Protein AF-A0A943X7J7-F1 (afdb_monomer)

Foldseek 3Di:
DDDDDDDPPPVPPDPPPQPDDDLVRQLVLLVVVQVVVVVVVDHADWQEDDDDDLADAQQLVLLVVLQCPDPLCPVQQVLLSSQLNSRQFGHWDFAAQKIWTFGGDSDSGTKTKMKGFEAADPVLLLVLLQVVLVFPPAVVCVLRVVDDPVSSCQQRPCNHLHDDPVRIAIDIPDPDPDSDHSNNSNNSSSVSSVCNVGVVSSCRHNVHDSVVSRVSSVVSVVVVCVVCVPVDDPPDDDPVSVCVVVVD

Nearest PDB structures (foldseek):
  4mb7-assembly1_A  TM=6.639E-01  e=2.862E+00  Acanthamoeba polyphaga mimivirus

Structure (mmCIF, N/CA/C/O backbone):
data_AF-A0A943X7J7-F1
#
_entry.id   AF-A0A943X7J7-F1
#
loop_
_atom_site.group_PDB
_atom_site.id
_atom_site.type_symbol
_atom_site.label_atom_id
_atom_site.label_alt_id
_atom_site.label_comp_id
_atom_site.label_asym_id
_atom_site.label_entity_id
_atom_site.label_seq_id
_atom_site.pdbx_PDB_ins_code
_atom_site.Cartn_x
_atom_site.Cartn_y
_atom_site.Cartn_z
_atom_site.occupancy
_atom_site.B_iso_or_equiv
_atom_site.auth_seq_id
_atom_site.auth_comp_id
_atom_site.auth_asym_id
_atom_site.auth_atom_id
_atom_site.pdbx_PDB_model_num
ATOM 1 N N . MET A 1 1 ? -45.949 41.975 6.124 1.00 35.19 1 MET A N 1
ATOM 2 C CA . MET A 1 1 ? -44.788 41.552 5.312 1.00 35.19 1 MET A CA 1
ATOM 3 C C . MET A 1 1 ? -43.601 41.584 6.274 1.00 35.19 1 MET A C 1
ATOM 5 O O . MET A 1 1 ? -42.992 42.627 6.414 1.00 35.19 1 MET A O 1
ATOM 9 N N . ALA A 1 2 ? -43.492 40.669 7.244 1.00 35.62 2 ALA A N 1
ATOM 10 C CA . ALA A 1 2 ? -43.309 39.211 7.155 1.00 35.62 2 ALA A CA 1
ATOM 11 C C . ALA A 1 2 ? -41.994 38.840 6.455 1.00 35.62 2 ALA A C 1
ATOM 13 O O . ALA A 1 2 ? -41.690 39.456 5.437 1.00 35.62 2 ALA A O 1
ATOM 14 N N . TYR A 1 3 ? -41.332 37.801 6.988 1.00 24.97 3 TYR A N 1
ATOM 15 C CA . TYR A 1 3 ? -40.066 37.163 6.579 1.00 24.97 3 TYR A CA 1
ATOM 16 C C . TYR A 1 3 ? -38.810 37.810 7.207 1.00 24.97 3 TYR A C 1
ATOM 18 O O .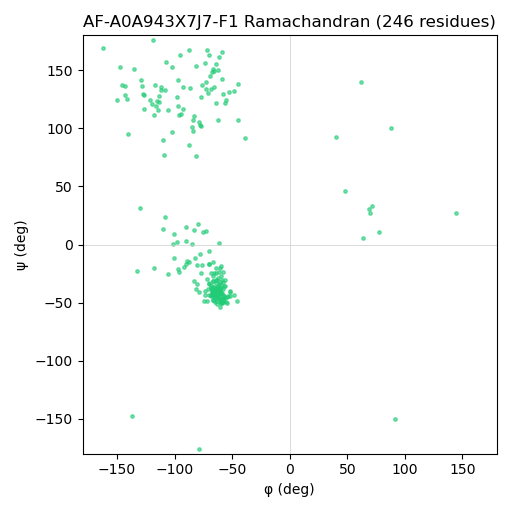 TYR A 1 3 ? -38.372 38.848 6.735 1.00 24.97 3 TYR A O 1
ATOM 26 N N . TYR A 1 4 ? -38.163 37.296 8.261 1.00 31.19 4 TYR A N 1
ATOM 27 C CA . TYR A 1 4 ? -38.133 35.954 8.867 1.00 31.19 4 TYR A CA 1
ATOM 28 C C . TYR A 1 4 ? -37.867 36.031 10.391 1.00 31.19 4 TYR A C 1
ATOM 30 O O . TYR A 1 4 ? -36.854 36.600 10.795 1.00 31.19 4 TYR A O 1
ATOM 38 N N . ASP A 1 5 ? -38.765 35.437 11.188 1.00 28.72 5 ASP A N 1
ATOM 39 C CA . ASP A 1 5 ? -38.573 35.045 12.596 1.00 28.72 5 ASP A CA 1
ATOM 40 C C . ASP A 1 5 ? -37.667 33.806 12.721 1.00 28.72 5 ASP A C 1
ATOM 42 O O . ASP A 1 5 ? -37.592 32.991 11.799 1.00 28.72 5 ASP A O 1
ATOM 46 N N . ASP A 1 6 ? -37.046 33.679 13.899 1.00 34.34 6 ASP A N 1
ATOM 47 C CA . ASP A 1 6 ? -36.688 32.438 14.599 1.00 34.34 6 ASP A CA 1
ATOM 48 C C . ASP A 1 6 ? -36.144 31.273 13.760 1.00 34.34 6 ASP A C 1
ATOM 50 O O . ASP A 1 6 ? -36.861 30.353 13.365 1.00 34.34 6 ASP A O 1
ATOM 54 N N . TYR A 1 7 ? -34.817 31.223 13.640 1.00 31.14 7 TYR A N 1
ATOM 55 C CA . TYR A 1 7 ? -34.125 29.937 13.642 1.00 31.14 7 TYR A CA 1
ATOM 56 C C . TYR A 1 7 ? -33.343 29.807 14.942 1.0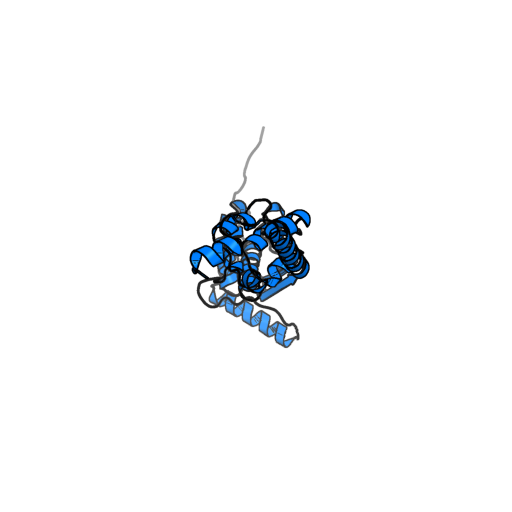0 31.14 7 TYR A C 1
ATOM 58 O O . TYR A 1 7 ? -32.189 30.217 15.061 1.00 31.14 7 TYR A O 1
ATOM 66 N N . ASP A 1 8 ? -34.048 29.238 15.914 1.00 31.08 8 ASP A N 1
ATOM 67 C CA . ASP A 1 8 ? -33.527 28.596 17.109 1.00 31.08 8 ASP A CA 1
ATOM 68 C C . ASP A 1 8 ? -32.349 27.675 16.727 1.00 31.08 8 ASP A C 1
ATOM 70 O O . ASP A 1 8 ? -32.510 26.640 16.072 1.00 31.08 8 ASP A O 1
ATOM 74 N N . TYR A 1 9 ? -31.130 28.103 17.062 1.00 34.47 9 TYR A N 1
ATOM 75 C CA . TYR A 1 9 ? -29.877 27.430 16.698 1.00 34.47 9 TYR A CA 1
ATOM 76 C C . TYR A 1 9 ? -29.559 26.223 17.602 1.00 34.47 9 TYR A C 1
ATOM 78 O O . TYR A 1 9 ? -28.423 25.754 17.609 1.00 34.47 9 TYR A O 1
ATOM 86 N N . ASP A 1 10 ? -30.547 25.688 18.330 1.00 34.88 10 ASP A N 1
ATOM 87 C CA . ASP A 1 10 ? -30.370 24.586 19.287 1.00 34.88 10 ASP A CA 1
ATOM 88 C C . ASP A 1 10 ? -30.994 23.236 18.860 1.00 34.88 10 ASP A C 1
ATOM 90 O O . ASP A 1 10 ? -31.022 22.275 19.633 1.00 34.88 10 ASP A O 1
ATOM 94 N N . TYR A 1 11 ? -31.394 23.070 17.591 1.00 37.09 11 TYR A N 1
ATOM 95 C CA . TYR A 1 11 ? -32.028 21.827 17.104 1.00 37.09 11 TYR A CA 1
ATOM 96 C C . TYR A 1 11 ? -31.068 20.676 16.694 1.00 37.09 11 TYR A C 1
ATOM 98 O O . TYR A 1 11 ? -31.495 19.683 16.109 1.00 37.09 11 TYR A O 1
ATOM 106 N N . TYR A 1 12 ? -29.767 20.732 17.013 1.00 37.56 12 TYR A N 1
ATOM 107 C CA . TYR A 1 12 ? -28.842 19.595 16.787 1.00 37.56 12 TYR A CA 1
ATOM 108 C C . TYR A 1 12 ? -27.998 19.211 18.014 1.00 37.56 12 TYR A C 1
ATOM 110 O O . TYR A 1 12 ? -26.889 18.680 17.900 1.00 37.56 12 TYR A O 1
ATOM 118 N N . SER A 1 13 ? -28.546 19.397 19.214 1.00 45.19 13 SER A N 1
ATOM 119 C CA . SER A 1 13 ? -28.054 18.723 20.417 1.00 45.19 13 SER A CA 1
ATOM 120 C C . SER A 1 13 ? -28.576 17.278 20.467 1.00 45.19 13 SER A C 1
ATOM 122 O O . SER A 1 13 ? -29.753 17.061 20.743 1.00 45.19 13 SER A O 1
ATOM 124 N N . SER A 1 14 ? -27.697 16.300 20.177 1.00 41.56 14 SER A N 1
ATOM 125 C CA . SER A 1 14 ? -27.683 14.903 20.699 1.00 41.56 14 SER A CA 1
ATOM 126 C C . SER A 1 14 ? -27.230 13.803 19.717 1.00 41.56 14 SER A C 1
ATOM 128 O O . SER A 1 14 ? -27.532 12.627 19.914 1.00 41.56 14 SER A O 1
ATOM 130 N N . PHE A 1 15 ? -26.395 14.092 18.714 1.00 48.91 15 PHE A N 1
ATOM 131 C CA . PHE A 1 15 ? -25.609 13.008 18.108 1.00 48.91 15 PHE A CA 1
ATOM 132 C C . PHE A 1 15 ? -24.447 12.650 19.034 1.00 48.91 15 PHE A C 1
ATOM 134 O O . PHE A 1 15 ? -23.451 13.364 19.117 1.00 48.91 15 PHE A O 1
ATOM 141 N N . ASN A 1 16 ? -24.622 11.543 19.755 1.00 52.28 16 ASN A N 1
ATOM 142 C CA . ASN A 1 16 ? -23.646 10.848 20.589 1.00 52.28 16 ASN A CA 1
ATOM 143 C C . ASN A 1 16 ? -22.255 10.857 19.920 1.00 52.28 16 ASN A C 1
ATOM 145 O O . ASN A 1 16 ? -21.955 10.001 19.082 1.00 52.28 16 ASN A O 1
ATOM 149 N N . LYS A 1 17 ? -21.414 11.860 20.230 1.00 52.38 17 LYS A N 1
ATOM 150 C CA . LYS A 1 17 ? -20.048 11.931 19.700 1.00 52.38 17 LYS A CA 1
ATOM 151 C C . LYS A 1 17 ? -19.373 10.623 20.107 1.00 52.38 17 LYS A C 1
ATOM 153 O O . LYS A 1 17 ? -19.350 10.326 21.303 1.00 52.38 17 LYS A O 1
ATOM 158 N N . PRO A 1 18 ? -18.864 9.816 19.158 1.00 61.72 18 PRO A N 1
ATOM 159 C CA . PRO A 1 18 ? -18.293 8.527 19.502 1.00 61.72 18 PRO A CA 1
ATOM 160 C C . PRO A 1 18 ? -17.204 8.748 20.548 1.00 61.72 18 PRO A C 1
ATOM 162 O O . PRO A 1 18 ? -16.298 9.558 20.337 1.00 61.72 18 PRO A O 1
ATOM 165 N N . LYS A 1 19 ? -17.339 8.060 21.690 1.00 75.19 19 LYS A N 1
ATOM 166 C CA . LYS A 1 19 ? -16.397 8.153 22.807 1.00 75.19 19 LYS A CA 1
ATOM 167 C C . LYS A 1 19 ? -14.978 8.001 22.262 1.00 75.19 19 LYS A C 1
ATOM 169 O O . LYS A 1 19 ? -14.714 7.102 21.458 1.00 75.19 19 LYS A O 1
ATOM 174 N N . TYR A 1 20 ? -14.088 8.898 22.678 1.00 81.31 20 TYR A N 1
ATOM 175 C CA . TYR A 1 20 ? -12.681 8.822 22.309 1.00 81.31 20 TYR A CA 1
ATOM 176 C C . TYR A 1 20 ? -12.131 7.430 22.649 1.00 81.31 20 TYR A C 1
ATOM 178 O O . TYR A 1 20 ? -12.350 6.938 23.754 1.00 81.31 20 TYR A O 1
ATOM 186 N N . GLN A 1 21 ? -11.447 6.808 21.686 1.00 83.25 21 GLN A N 1
ATOM 187 C CA . GLN A 1 21 ? -10.752 5.535 21.862 1.00 83.25 21 GLN A CA 1
ATOM 188 C C . GLN A 1 21 ? -9.250 5.776 21.739 1.00 83.25 21 GLN A C 1
ATOM 190 O O . GLN A 1 21 ? -8.756 6.259 20.708 1.00 83.25 21 GLN A O 1
ATOM 195 N N . SER A 1 22 ? -8.523 5.413 22.788 1.00 88.31 22 SER A N 1
ATOM 196 C CA . SER A 1 22 ? -7.065 5.405 22.815 1.00 88.31 22 SER A CA 1
ATOM 197 C C . SER A 1 22 ? -6.489 4.492 21.723 1.00 88.31 22 SER A C 1
ATOM 199 O O . SER A 1 22 ? -7.189 3.710 21.072 1.00 88.31 22 SER A O 1
ATOM 201 N N . VAL A 1 23 ? -5.188 4.623 21.461 1.00 87.81 23 VAL A N 1
ATOM 202 C CA . VAL A 1 23 ? -4.487 3.740 20.513 1.00 87.81 23 VAL A CA 1
ATOM 203 C C . VAL A 1 23 ? -4.494 2.292 21.011 1.00 87.81 23 VAL A C 1
ATOM 205 O O . VAL A 1 23 ? -4.772 1.392 20.223 1.00 87.81 23 VAL A O 1
ATOM 208 N N . ALA A 1 24 ? -4.258 2.083 22.310 1.00 89.12 24 ALA A N 1
ATOM 209 C CA . ALA A 1 24 ? -4.249 0.760 22.927 1.00 89.12 24 ALA A CA 1
ATOM 210 C C . ALA A 1 24 ? -5.614 0.065 22.813 1.00 89.12 24 ALA A C 1
ATOM 212 O O . ALA A 1 24 ? -5.682 -1.076 22.370 1.00 89.12 24 ALA A O 1
ATOM 213 N N . GLU A 1 25 ? -6.711 0.772 23.107 1.00 90.88 25 GLU A N 1
ATOM 214 C CA . GLU A 1 25 ? -8.065 0.217 22.959 1.00 90.88 25 GLU A CA 1
ATOM 215 C C . GLU A 1 25 ? -8.368 -0.188 21.511 1.00 90.88 25 GLU A C 1
ATOM 217 O O . GLU A 1 25 ? -8.961 -1.237 21.274 1.00 90.88 25 GLU A O 1
ATOM 222 N N . ARG A 1 26 ? -7.946 0.620 20.528 1.00 89.94 26 ARG A N 1
ATOM 223 C CA . ARG A 1 26 ? -8.135 0.299 19.104 1.00 89.94 26 ARG A CA 1
ATOM 224 C C . ARG A 1 26 ? -7.343 -0.934 18.679 1.00 89.94 26 ARG A C 1
ATOM 226 O O . ARG A 1 26 ? -7.895 -1.781 17.982 1.00 89.94 26 ARG A O 1
ATOM 233 N N . LYS A 1 27 ? -6.089 -1.041 19.123 1.00 90.25 27 LYS A N 1
ATOM 234 C CA . LYS A 1 27 ? -5.221 -2.186 18.835 1.00 90.25 27 LYS A CA 1
ATOM 235 C C . LYS A 1 27 ? -5.788 -3.474 19.437 1.00 90.25 27 LYS A C 1
ATOM 237 O O . LYS A 1 27 ? -6.025 -4.423 18.698 1.00 90.25 27 LYS A O 1
ATOM 242 N N . ASN A 1 28 ? -6.134 -3.459 20.725 1.00 92.12 28 ASN A N 1
ATOM 243 C CA . ASN A 1 28 ? -6.736 -4.612 21.401 1.00 92.12 28 ASN A CA 1
ATOM 244 C C . ASN A 1 28 ? -8.034 -5.043 20.712 1.00 92.12 28 ASN A C 1
ATOM 246 O O . ASN A 1 28 ? -8.244 -6.220 20.451 1.00 92.12 28 ASN A O 1
ATOM 250 N N . LYS A 1 29 ? -8.886 -4.084 20.337 1.00 93.19 29 LYS A N 1
ATOM 251 C CA . LYS A 1 29 ? -10.125 -4.369 19.611 1.00 93.19 29 LYS A CA 1
ATOM 252 C C . LYS A 1 29 ? -9.875 -5.047 18.259 1.00 93.19 29 LYS A C 1
ATOM 254 O O . LYS A 1 29 ? -10.650 -5.919 17.868 1.00 93.19 29 LYS A O 1
ATOM 259 N N . ALA A 1 30 ? -8.849 -4.622 17.524 1.00 93.25 30 ALA A N 1
ATOM 260 C CA . ALA A 1 30 ? -8.481 -5.241 16.256 1.00 93.25 30 ALA A CA 1
ATOM 261 C C . ALA A 1 30 ? -7.978 -6.676 16.464 1.00 93.25 30 ALA A C 1
ATOM 263 O O . ALA A 1 30 ? -8.480 -7.594 15.817 1.00 93.25 30 ALA A O 1
ATOM 264 N N . GLU A 1 31 ? -7.075 -6.878 17.423 1.00 93.12 31 GLU A N 1
ATOM 265 C CA . GLU A 1 31 ? -6.526 -8.191 17.782 1.00 93.12 31 GLU A CA 1
ATOM 266 C C . GLU A 1 31 ? -7.614 -9.162 18.265 1.00 93.12 31 GLU A C 1
ATOM 268 O O . GLU A 1 31 ? -7.698 -10.294 17.789 1.00 93.12 31 GLU A O 1
ATOM 273 N N . GLU A 1 32 ? -8.511 -8.711 19.145 1.00 94.12 32 GLU A N 1
ATOM 274 C CA . GLU A 1 32 ? -9.653 -9.496 19.625 1.00 94.12 32 GLU A CA 1
ATOM 275 C C . GLU A 1 32 ? -10.608 -9.877 18.492 1.00 94.12 32 GLU A C 1
ATOM 277 O O . GLU A 1 32 ? -11.098 -11.008 18.449 1.00 94.12 32 GLU A O 1
ATOM 282 N N . TYR A 1 33 ? -10.884 -8.952 17.565 1.00 94.94 33 TYR A N 1
ATOM 283 C CA . TYR A 1 33 ? -11.749 -9.233 16.422 1.00 94.94 33 TYR A CA 1
ATOM 284 C C . TYR A 1 33 ? -11.132 -10.294 15.509 1.00 94.94 33 TYR A C 1
ATOM 286 O O . TYR A 1 33 ? -11.824 -11.241 15.132 1.00 94.94 33 TYR A O 1
ATOM 294 N N . VAL A 1 34 ? -9.841 -10.162 15.186 1.00 94.19 34 VAL A N 1
ATOM 295 C CA . VAL A 1 34 ? -9.102 -11.140 14.374 1.00 94.19 34 VAL A CA 1
ATOM 296 C C . VAL A 1 34 ? -9.112 -12.505 15.056 1.00 94.19 34 VAL A C 1
ATOM 298 O O . VAL A 1 34 ? -9.513 -13.484 14.432 1.00 94.19 34 VAL A O 1
ATOM 301 N N . LYS A 1 35 ? -8.779 -12.572 16.351 1.00 93.94 35 LYS A N 1
ATOM 302 C CA . LYS A 1 35 ? -8.786 -13.821 17.126 1.00 93.94 35 LYS A CA 1
ATOM 303 C C . LYS A 1 35 ? -10.161 -14.491 17.123 1.00 93.94 35 LYS A C 1
ATOM 305 O O . LYS A 1 35 ? -10.280 -15.664 16.792 1.00 93.94 35 LYS A O 1
ATOM 310 N N . LYS A 1 36 ? -11.218 -13.726 17.403 1.00 94.31 36 LYS A N 1
ATOM 311 C CA . LYS A 1 36 ? -12.599 -14.228 17.403 1.00 94.31 36 LYS A CA 1
ATOM 312 C C . LYS A 1 36 ? -13.037 -14.774 16.042 1.00 94.31 36 LYS A C 1
ATOM 314 O O . LYS A 1 36 ? -13.899 -15.649 15.986 1.00 94.31 36 LYS A O 1
ATOM 319 N N . MET A 1 37 ? -12.532 -14.208 14.948 1.00 95.50 37 MET A N 1
ATOM 320 C CA . MET A 1 37 ? -12.826 -14.695 13.599 1.00 95.50 37 MET A CA 1
ATOM 321 C C . MET A 1 37 ? -11.973 -15.913 13.234 1.00 95.50 37 MET A C 1
ATOM 323 O O . MET A 1 37 ? -12.504 -16.835 12.615 1.00 95.50 37 MET A O 1
ATOM 327 N N . ALA A 1 38 ? -10.729 -15.984 13.710 1.00 92.81 38 ALA A N 1
ATOM 328 C CA . ALA A 1 38 ? -9.884 -17.169 13.588 1.00 92.81 38 ALA A CA 1
ATOM 329 C C . ALA A 1 38 ? -10.510 -18.391 14.284 1.00 92.81 38 ALA A C 1
ATOM 331 O O . ALA A 1 38 ? -10.565 -19.462 13.687 1.00 92.81 38 ALA A O 1
ATOM 332 N N . ASP A 1 39 ? -11.110 -18.212 15.469 1.00 93.19 39 ASP A N 1
ATOM 333 C CA . ASP A 1 39 ? -11.865 -19.265 16.176 1.00 93.19 39 ASP A CA 1
ATOM 334 C C . ASP A 1 39 ? -13.064 -19.800 15.358 1.00 93.19 39 ASP A C 1
ATOM 336 O O . ASP A 1 39 ? -13.586 -20.880 15.625 1.00 93.19 39 ASP A O 1
ATOM 340 N N . LYS A 1 40 ? -13.515 -19.046 14.346 1.00 93.94 40 LYS A N 1
ATOM 341 C CA . LYS A 1 40 ? -14.586 -19.423 13.410 1.00 93.94 40 LYS A CA 1
ATOM 342 C C . LYS A 1 40 ? -14.065 -19.929 12.061 1.00 93.94 40 LYS A C 1
ATOM 344 O O . LYS A 1 40 ? -14.856 -20.081 11.133 1.00 93.94 40 LYS A O 1
ATOM 349 N N . GLY A 1 41 ? -12.757 -20.145 11.931 1.00 93.38 41 GLY A N 1
ATOM 350 C CA . GLY A 1 41 ? -12.113 -20.588 10.694 1.00 93.38 41 GLY A CA 1
ATOM 351 C C . GLY A 1 41 ? -11.911 -19.491 9.644 1.00 93.38 41 GLY A C 1
ATOM 352 O O . GLY A 1 41 ? -11.564 -19.801 8.509 1.00 93.38 41 GLY A O 1
ATOM 353 N N . ILE A 1 42 ? -12.122 -18.215 9.987 1.00 93.62 42 ILE A N 1
ATOM 354 C CA . ILE A 1 42 ? -11.861 -17.091 9.080 1.00 93.62 42 ILE A CA 1
ATOM 355 C C . ILE A 1 42 ? -10.438 -16.592 9.326 1.00 93.62 42 ILE A C 1
ATOM 357 O O . ILE A 1 42 ? -10.129 -16.082 10.403 1.00 93.62 42 ILE A O 1
ATOM 361 N N . ILE A 1 43 ? -9.586 -16.713 8.311 1.00 92.12 43 ILE A N 1
ATOM 362 C CA . ILE A 1 43 ? -8.197 -16.250 8.352 1.00 92.12 43 ILE A CA 1
ATOM 363 C C . ILE A 1 43 ? -8.119 -14.879 7.683 1.00 92.12 43 ILE A C 1
ATOM 365 O O . ILE A 1 43 ? -8.565 -14.707 6.548 1.00 92.12 43 ILE A O 1
ATOM 369 N N . PHE A 1 44 ? -7.546 -13.913 8.395 1.00 93.56 44 PHE A N 1
ATOM 370 C CA . PHE A 1 44 ? -7.230 -12.596 7.856 1.00 93.56 44 PHE A CA 1
ATOM 371 C C . PHE A 1 44 ? -5.723 -12.432 7.663 1.00 93.56 44 PHE A C 1
ATOM 373 O O . PHE A 1 44 ? -4.932 -13.083 8.346 1.00 93.56 44 PHE A O 1
ATOM 380 N N . ASN A 1 45 ? -5.344 -11.517 6.773 1.00 94.81 45 ASN A N 1
ATOM 381 C CA . ASN A 1 45 ? -3.964 -11.143 6.477 1.00 94.81 45 ASN A CA 1
ATOM 382 C C . ASN A 1 45 ? -3.685 -9.732 7.025 1.00 94.81 45 ASN A C 1
ATOM 384 O O . ASN A 1 45 ? -3.716 -8.759 6.264 1.00 94.81 45 ASN A O 1
ATOM 388 N N . PRO A 1 46 ? -3.474 -9.575 8.345 1.00 94.38 46 PRO A N 1
ATOM 389 C CA . PRO A 1 46 ? -3.256 -8.266 8.941 1.00 94.38 46 PRO A CA 1
ATOM 390 C C . PRO A 1 46 ? -1.924 -7.665 8.494 1.00 94.38 46 PRO A C 1
ATOM 392 O O . PRO A 1 46 ? -0.930 -8.370 8.300 1.00 94.38 46 PRO A O 1
ATOM 395 N N . VAL A 1 47 ? -1.882 -6.336 8.401 1.00 93.69 47 VAL A N 1
ATOM 396 C CA . VAL A 1 47 ? -0.629 -5.605 8.186 1.00 93.69 47 VAL A CA 1
ATOM 397 C C . VAL A 1 47 ? -0.093 -5.138 9.531 1.00 93.69 47 VAL A C 1
ATOM 399 O O . VAL A 1 47 ? -0.675 -4.274 10.190 1.00 93.69 47 VAL A O 1
ATOM 402 N N . VAL A 1 48 ? 1.025 -5.734 9.942 1.00 91.00 48 VAL A N 1
ATOM 403 C CA . VAL A 1 48 ? 1.688 -5.452 11.216 1.00 91.00 48 VAL A CA 1
ATOM 404 C C . VAL A 1 48 ? 2.936 -4.626 10.948 1.00 91.00 48 VAL A C 1
ATOM 406 O O . VAL A 1 48 ? 3.869 -5.092 10.305 1.00 91.00 48 VAL A O 1
ATOM 409 N N . ILE A 1 49 ? 2.952 -3.396 11.457 1.00 91.69 49 ILE A N 1
ATOM 410 C CA . ILE A 1 49 ? 4.106 -2.506 11.345 1.00 91.69 49 ILE A CA 1
ATOM 411 C C . ILE A 1 49 ? 4.964 -2.648 12.601 1.00 91.69 49 ILE A C 1
ATOM 413 O O . ILE A 1 49 ? 4.558 -2.246 13.695 1.00 91.69 49 ILE A O 1
ATOM 417 N N . SER A 1 50 ? 6.158 -3.210 12.438 1.00 79.88 50 SER A N 1
ATOM 418 C CA . SER A 1 50 ? 7.158 -3.301 13.501 1.00 79.88 50 SER A CA 1
ATOM 419 C C . SER A 1 50 ? 7.942 -1.990 13.574 1.00 79.88 50 SER A C 1
ATOM 421 O O . SER A 1 50 ? 8.709 -1.659 12.680 1.00 79.88 50 SER A O 1
ATOM 423 N N . GLY A 1 51 ? 7.752 -1.217 14.644 1.00 83.69 51 GLY A N 1
ATOM 424 C CA . GLY A 1 51 ? 8.507 0.016 14.882 1.00 83.69 51 GLY A CA 1
ATOM 425 C C . GLY A 1 51 ? 7.863 1.285 14.315 1.00 83.69 51 GLY A C 1
ATOM 426 O O . GLY A 1 51 ? 6.641 1.453 14.299 1.00 83.69 51 GLY A O 1
ATOM 427 N N . ASN A 1 52 ? 8.703 2.259 13.950 1.00 84.44 52 ASN A N 1
ATOM 428 C CA . ASN A 1 52 ? 8.243 3.621 13.664 1.00 84.44 52 ASN A CA 1
ATOM 429 C C . ASN A 1 52 ? 7.997 3.926 12.186 1.00 84.44 52 ASN A C 1
ATOM 431 O O . ASN A 1 52 ? 7.222 4.849 11.899 1.00 84.44 52 ASN A O 1
ATOM 435 N N . LYS A 1 53 ? 8.633 3.184 11.283 1.00 92.19 53 LYS A N 1
ATOM 436 C CA . LYS A 1 53 ? 8.531 3.362 9.835 1.00 92.19 53 LYS A CA 1
ATOM 437 C C . LYS A 1 53 ? 7.508 2.376 9.275 1.00 92.19 53 LYS A C 1
ATOM 439 O O . LYS A 1 53 ? 7.394 1.270 9.780 1.00 92.19 53 LYS A O 1
ATOM 444 N N . ILE A 1 54 ? 6.724 2.813 8.290 1.00 93.88 54 ILE A N 1
ATOM 445 C CA . ILE A 1 54 ? 5.747 1.946 7.603 1.00 93.88 54 ILE A CA 1
ATOM 446 C C . ILE A 1 54 ? 6.435 1.109 6.528 1.00 93.88 54 ILE A C 1
ATOM 448 O O . ILE A 1 54 ? 6.090 -0.051 6.361 1.00 93.88 54 ILE A O 1
ATOM 452 N N . ALA A 1 55 ? 7.393 1.718 5.836 1.00 94.69 55 ALA A N 1
ATOM 453 C CA . ALA A 1 55 ? 8.246 1.077 4.860 1.00 94.69 55 ALA A CA 1
ATOM 454 C C . ALA A 1 55 ? 9.695 1.525 5.088 1.00 94.69 55 ALA A C 1
ATOM 456 O O . ALA A 1 55 ? 9.951 2.628 5.587 1.00 94.69 55 ALA A O 1
ATOM 457 N N . GLU A 1 56 ? 10.621 0.651 4.736 1.00 92.50 56 GLU A N 1
ATOM 458 C CA . GLU A 1 56 ? 12.066 0.764 4.855 1.00 92.50 56 GLU A CA 1
ATOM 459 C C . GLU A 1 56 ? 12.784 0.357 3.562 1.00 92.50 56 GLU A C 1
ATOM 461 O O . GLU A 1 56 ? 13.910 0.809 3.354 1.00 92.50 56 GLU A O 1
ATOM 466 N N . LYS A 1 57 ? 12.160 -0.449 2.688 1.00 91.44 57 LYS A N 1
ATOM 467 C CA . LYS A 1 57 ? 12.735 -0.821 1.387 1.00 91.44 57 LYS A CA 1
ATOM 468 C C . LYS A 1 57 ? 12.225 0.087 0.274 1.00 91.44 57 LYS A C 1
ATOM 470 O O . LYS A 1 57 ? 11.238 0.807 0.418 1.00 91.44 57 LYS A O 1
ATOM 475 N N . TRP A 1 58 ? 12.936 0.068 -0.851 1.00 91.50 58 TRP A N 1
ATOM 476 C CA . TRP A 1 58 ? 12.738 1.029 -1.932 1.00 91.50 58 TRP A CA 1
ATOM 477 C C . TRP A 1 58 ? 11.288 1.069 -2.436 1.00 91.50 58 TRP A C 1
ATOM 479 O O . TRP A 1 58 ? 10.699 2.144 -2.483 1.00 91.50 58 TRP A O 1
ATOM 489 N N . TRP A 1 59 ? 10.675 -0.084 -2.730 1.00 92.31 59 TRP A N 1
ATOM 490 C CA . TRP A 1 59 ? 9.313 -0.141 -3.278 1.00 92.31 59 TRP A CA 1
ATOM 491 C C . TRP A 1 59 ? 8.253 0.411 -2.326 1.00 92.31 59 TRP A C 1
ATOM 493 O O . TRP A 1 59 ? 7.431 1.233 -2.739 1.00 92.31 59 TRP A O 1
ATOM 503 N N . GLY A 1 60 ? 8.285 0.026 -1.048 1.00 94.75 60 GLY A N 1
ATOM 504 C CA . GLY A 1 60 ? 7.359 0.569 -0.063 1.00 94.75 60 GLY A CA 1
ATOM 505 C C . GLY A 1 60 ? 7.601 2.052 0.213 1.00 94.75 60 GLY A C 1
ATOM 506 O O . GLY A 1 60 ? 6.640 2.819 0.336 1.00 94.75 60 GLY A O 1
ATOM 507 N N . LEU A 1 61 ? 8.867 2.487 0.260 1.00 93.50 61 LEU A N 1
ATOM 508 C CA . LEU A 1 61 ? 9.234 3.893 0.442 1.00 93.50 61 LEU A CA 1
ATOM 509 C C . LEU A 1 61 ? 8.758 4.761 -0.723 1.00 93.50 61 LEU A C 1
ATOM 511 O O . LEU A 1 61 ? 8.130 5.793 -0.486 1.00 93.50 61 LEU A O 1
ATOM 515 N N . MET A 1 62 ? 9.019 4.348 -1.963 1.00 92.81 62 MET A N 1
ATOM 516 C CA . MET A 1 62 ? 8.631 5.105 -3.151 1.00 92.81 62 MET A CA 1
ATOM 517 C C . MET A 1 62 ? 7.120 5.126 -3.344 1.00 92.81 62 MET A C 1
ATOM 519 O O . MET A 1 62 ? 6.570 6.180 -3.657 1.00 92.81 62 MET A O 1
ATOM 523 N N . TRP A 1 63 ? 6.425 4.028 -3.039 1.00 94.88 63 TRP A N 1
ATOM 524 C CA . TRP A 1 63 ? 4.965 4.020 -2.990 1.00 94.88 63 TRP A CA 1
ATOM 525 C C . TRP A 1 63 ? 4.428 5.047 -1.984 1.00 94.88 63 TRP A C 1
ATOM 527 O O . TRP A 1 63 ? 3.591 5.882 -2.326 1.00 94.88 63 TRP A O 1
ATOM 537 N N . CYS A 1 64 ? 4.944 5.053 -0.750 1.00 94.56 64 CYS A N 1
ATOM 538 C CA . CYS A 1 64 ? 4.534 6.034 0.259 1.00 94.56 64 CYS A CA 1
ATOM 539 C C . CYS A 1 64 ? 4.858 7.473 -0.173 1.00 94.56 64 CYS A C 1
ATOM 541 O O . CYS A 1 64 ? 4.014 8.357 -0.027 1.00 94.56 64 CYS A O 1
ATOM 543 N N . LYS A 1 65 ? 6.048 7.700 -0.743 1.00 92.88 65 LYS A N 1
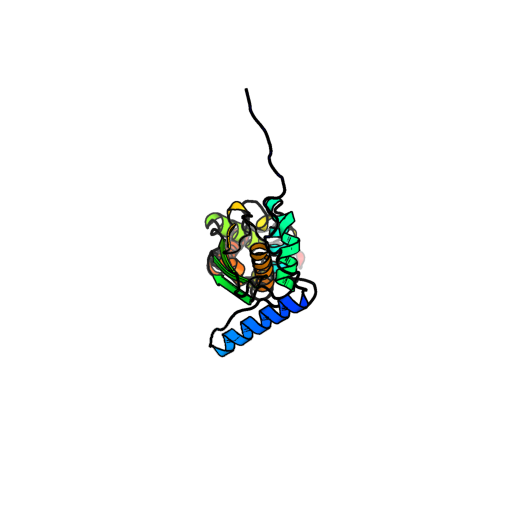ATOM 544 C CA . LYS A 1 65 ? 6.480 8.997 -1.283 1.00 92.88 65 LYS A CA 1
ATOM 545 C C . LYS A 1 65 ? 5.559 9.458 -2.414 1.00 92.88 65 LYS A C 1
ATOM 547 O O . LYS A 1 65 ? 5.224 10.636 -2.468 1.00 92.88 65 LYS A O 1
ATOM 552 N N . ASN A 1 66 ? 5.097 8.545 -3.269 1.00 92.38 66 ASN A N 1
ATOM 553 C CA . ASN A 1 66 ? 4.166 8.847 -4.355 1.00 92.38 66 ASN A CA 1
ATOM 554 C C . ASN A 1 66 ? 2.855 9.420 -3.810 1.00 92.38 66 ASN A C 1
ATOM 556 O O . ASN A 1 66 ? 2.427 10.497 -4.212 1.00 92.38 66 ASN A O 1
ATOM 560 N N . LEU A 1 67 ? 2.272 8.738 -2.821 1.00 91.19 67 LEU A N 1
ATOM 561 C CA . LEU A 1 67 ? 1.034 9.165 -2.168 1.00 91.19 67 LEU A CA 1
ATOM 562 C C . LEU A 1 67 ? 1.172 10.527 -1.481 1.00 91.19 67 LEU A C 1
ATOM 564 O O . LEU A 1 67 ? 0.249 11.338 -1.513 1.00 91.19 67 LEU A O 1
ATOM 568 N N . GLU A 1 68 ? 2.318 10.769 -0.844 1.00 91.38 68 GLU A N 1
ATOM 569 C CA . GLU A 1 68 ? 2.607 11.998 -0.100 1.00 91.38 68 GLU A CA 1
ATOM 570 C C . GLU A 1 68 ? 2.798 13.224 -1.015 1.00 91.38 68 GLU A C 1
ATOM 572 O O . GLU A 1 68 ? 2.655 14.353 -0.546 1.00 91.38 68 GLU A O 1
ATOM 577 N N . ARG A 1 69 ? 3.034 13.030 -2.322 1.00 88.81 69 ARG A N 1
ATOM 578 C CA . ARG A 1 69 ? 3.109 14.116 -3.321 1.00 88.81 69 ARG A CA 1
ATOM 579 C C . ARG A 1 69 ? 1.740 14.669 -3.718 1.00 88.81 69 ARG A C 1
ATOM 581 O O . ARG A 1 69 ? 1.662 15.763 -4.273 1.00 88.81 69 ARG A O 1
ATOM 588 N N . TYR A 1 70 ? 0.662 13.939 -3.452 1.00 86.12 70 TYR A N 1
ATOM 589 C CA . TYR A 1 70 ? -0.675 14.319 -3.890 1.00 86.12 70 TYR A CA 1
ATOM 590 C C . TYR A 1 70 ? -1.317 15.297 -2.907 1.00 86.12 70 TYR A C 1
ATOM 592 O O . TYR A 1 70 ? -1.742 14.924 -1.810 1.00 86.12 70 TYR A O 1
ATOM 600 N N . SER A 1 71 ? -1.412 16.566 -3.316 1.00 74.88 71 SER A N 1
ATOM 601 C CA . SER A 1 71 ? -1.969 17.662 -2.509 1.00 74.88 71 SER A CA 1
ATOM 602 C C . SER A 1 71 ? -3.350 17.337 -1.946 1.00 74.88 71 SER A C 1
ATOM 604 O O . SER A 1 71 ? -3.622 17.589 -0.771 1.00 74.88 71 SER A O 1
ATOM 606 N N . ASP A 1 72 ? -4.195 16.702 -2.757 1.00 79.69 72 ASP A N 1
ATOM 607 C CA . ASP A 1 72 ? -5.573 16.354 -2.403 1.00 79.69 72 ASP A CA 1
ATOM 608 C C . ASP A 1 72 ? -5.646 15.344 -1.248 1.00 79.69 72 ASP A C 1
ATOM 610 O O . ASP A 1 72 ? -6.669 15.231 -0.565 1.00 79.69 72 ASP A O 1
ATOM 614 N N . TYR A 1 73 ? -4.556 14.615 -0.988 1.00 81.62 73 TYR A N 1
ATOM 615 C CA . TYR A 1 73 ? -4.489 13.597 0.057 1.00 81.62 73 TYR A CA 1
ATOM 616 C C . TYR A 1 73 ? -3.862 14.124 1.352 1.00 81.62 73 TYR A C 1
ATOM 618 O O . TYR A 1 73 ? -4.144 13.576 2.424 1.00 81.62 73 TYR A O 1
ATOM 626 N N . ALA A 1 74 ? -3.082 15.210 1.296 1.00 79.81 74 ALA A N 1
ATOM 627 C CA . ALA A 1 74 ? -2.217 15.687 2.381 1.00 79.81 74 ALA A CA 1
ATOM 628 C C . ALA A 1 74 ? -2.914 1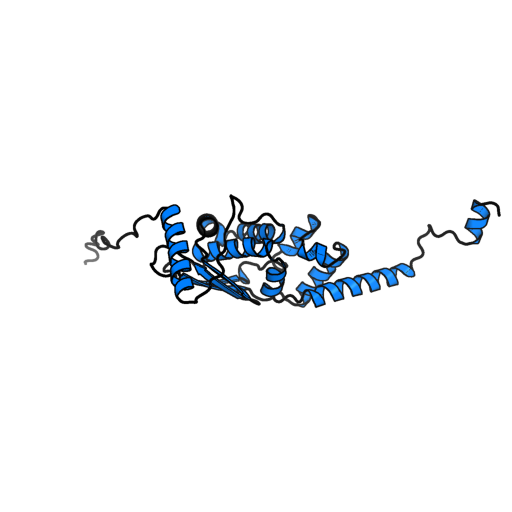5.769 3.754 1.00 79.81 74 ALA A C 1
ATOM 630 O O . ALA A 1 74 ? -2.392 15.286 4.759 1.00 79.81 74 ALA A O 1
ATOM 631 N N . ASN A 1 75 ? -4.145 16.286 3.805 1.00 84.12 75 ASN A N 1
ATOM 632 C CA . ASN A 1 75 ? -4.899 16.456 5.056 1.00 84.12 75 ASN A CA 1
ATOM 633 C C . ASN A 1 75 ? -5.382 15.136 5.691 1.00 84.12 75 ASN A C 1
ATOM 635 O O . ASN A 1 75 ? -5.784 15.103 6.857 1.00 84.12 75 ASN A O 1
ATOM 639 N N . ARG A 1 76 ? -5.390 14.034 4.933 1.00 83.44 76 ARG A N 1
ATOM 640 C CA . ARG A 1 76 ? -5.933 12.730 5.351 1.00 83.44 76 ARG A CA 1
ATOM 641 C C . ARG A 1 76 ? -4.834 11.717 5.669 1.00 83.44 76 ARG A C 1
ATOM 643 O O . ARG A 1 76 ? -5.050 10.844 6.518 1.00 83.44 76 ARG A O 1
ATOM 650 N N . LEU A 1 77 ? -3.651 11.886 5.077 1.00 87.94 77 LEU A N 1
ATOM 651 C CA . LEU A 1 77 ? -2.504 10.995 5.256 1.00 87.94 77 LEU A CA 1
ATOM 652 C C . LEU A 1 77 ? -2.058 10.837 6.722 1.00 87.94 77 LEU A C 1
ATOM 654 O O . LEU A 1 77 ? -1.906 9.690 7.142 1.00 87.94 77 LEU A O 1
ATOM 658 N N . PRO A 1 78 ? -1.950 11.883 7.573 1.00 91.19 78 PRO A N 1
ATOM 659 C CA . PRO A 1 78 ? -1.470 11.707 8.949 1.00 91.19 78 PRO A CA 1
ATOM 660 C C . PRO A 1 78 ? -2.333 10.756 9.795 1.00 91.19 78 PRO A C 1
ATOM 662 O O . PRO A 1 78 ? -1.814 9.902 10.521 1.00 91.19 78 PRO A O 1
ATOM 665 N N . ARG A 1 79 ? -3.669 10.849 9.681 1.00 91.12 79 ARG A N 1
ATOM 666 C CA . ARG A 1 79 ? -4.580 9.921 10.379 1.00 91.12 79 ARG A CA 1
ATOM 667 C C . ARG A 1 79 ? -4.527 8.522 9.774 1.00 91.12 79 ARG A C 1
ATOM 669 O O . ARG A 1 79 ? -4.567 7.564 10.542 1.00 91.12 79 ARG A O 1
ATOM 676 N N . GLY A 1 80 ? -4.419 8.402 8.450 1.00 93.69 80 GLY A N 1
ATOM 677 C CA . GLY A 1 80 ? -4.234 7.112 7.778 1.00 93.69 80 GLY A CA 1
ATOM 678 C C . GLY A 1 80 ? -2.959 6.403 8.233 1.00 93.69 80 GLY A C 1
ATOM 679 O O . GLY A 1 80 ? -3.018 5.260 8.680 1.00 93.69 80 GLY A O 1
ATOM 680 N N . LYS A 1 81 ? -1.834 7.127 8.260 1.00 94.06 81 LYS A N 1
ATOM 681 C CA . LYS A 1 81 ? -0.530 6.664 8.757 1.00 94.06 81 LYS A CA 1
ATOM 682 C C . LYS A 1 81 ? -0.634 6.128 10.184 1.00 94.06 81 LYS A C 1
ATOM 684 O O . LYS A 1 81 ? -0.147 5.042 10.487 1.00 94.06 81 LYS A O 1
ATOM 689 N N . SER A 1 82 ? -1.336 6.857 11.055 1.00 93.06 82 SER A N 1
ATOM 690 C CA . SER A 1 82 ? -1.607 6.419 12.429 1.00 93.06 82 SER A CA 1
ATOM 691 C C . SER A 1 82 ? -2.441 5.135 12.484 1.00 93.06 82 SER A C 1
ATOM 693 O O . SER A 1 82 ? -2.147 4.258 13.291 1.00 93.06 82 SER A O 1
ATOM 695 N N . TYR A 1 83 ? -3.475 4.992 11.653 1.00 93.81 83 TYR A N 1
ATOM 696 C CA . TYR A 1 83 ? -4.300 3.779 11.639 1.00 93.81 83 TYR A CA 1
ATOM 697 C C . TYR A 1 83 ? -3.501 2.561 11.167 1.00 93.81 83 TYR A C 1
ATOM 699 O O . TYR A 1 83 ? -3.568 1.520 11.827 1.00 93.81 83 TYR A O 1
ATOM 707 N N . CYS A 1 84 ? -2.693 2.725 10.118 1.00 95.25 84 CYS A N 1
ATOM 708 C CA . CYS A 1 84 ? -1.820 1.685 9.585 1.00 95.25 84 CYS A CA 1
ATOM 709 C C . CYS A 1 84 ? -0.810 1.222 10.641 1.00 95.25 84 CYS A C 1
ATOM 711 O O . CYS A 1 84 ? -0.780 0.046 10.991 1.00 95.25 84 CYS A O 1
ATOM 713 N N . LYS A 1 85 ? -0.054 2.157 11.238 1.00 94.19 85 LYS A N 1
ATOM 714 C CA . LYS A 1 85 ? 0.941 1.843 12.281 1.00 94.19 85 LYS A CA 1
ATOM 715 C C . LYS A 1 85 ? 0.350 1.136 13.498 1.00 94.19 85 LYS A C 1
ATOM 717 O O . LYS A 1 85 ? 1.023 0.344 14.141 1.00 94.19 85 LYS A O 1
ATOM 722 N N . ASN A 1 86 ? -0.901 1.437 13.827 1.00 92.62 86 ASN A N 1
ATOM 723 C CA . ASN A 1 86 ? -1.561 0.900 15.012 1.00 92.62 86 ASN A CA 1
ATOM 724 C C . ASN A 1 86 ? -2.310 -0.420 14.750 1.00 92.62 86 ASN A C 1
ATOM 726 O O . ASN A 1 86 ? -3.146 -0.795 15.568 1.00 92.62 86 ASN A O 1
ATOM 730 N N . GLY A 1 87 ? -2.055 -1.098 13.623 1.00 93.56 87 GLY A N 1
ATOM 731 C CA . GLY A 1 87 ? -2.615 -2.423 13.334 1.00 93.56 87 GLY A CA 1
ATOM 732 C C . GLY A 1 87 ? -4.119 -2.422 13.053 1.00 93.56 87 GLY A C 1
ATOM 733 O O . GLY A 1 87 ? -4.799 -3.408 13.310 1.00 93.56 87 GLY A O 1
ATOM 734 N N . ASN A 1 88 ? -4.671 -1.306 12.558 1.00 96.00 88 ASN A N 1
ATOM 735 C CA . ASN A 1 88 ? -6.106 -1.234 12.264 1.00 96.00 88 ASN A CA 1
ATOM 736 C C . ASN A 1 88 ? -6.473 -1.884 10.922 1.00 96.00 88 ASN A C 1
ATOM 738 O O . ASN A 1 88 ? -7.647 -2.169 10.710 1.00 96.00 88 ASN A O 1
ATOM 742 N N . VAL A 1 89 ? -5.514 -2.111 10.019 1.00 97.62 89 VAL A N 1
ATOM 743 C CA . VAL A 1 89 ? -5.733 -2.865 8.773 1.00 97.62 89 VAL A CA 1
ATOM 744 C C . VAL A 1 89 ? -5.604 -4.350 9.100 1.00 97.62 89 VAL A C 1
ATOM 746 O O . VAL A 1 89 ? -4.497 -4.870 9.231 1.00 97.62 89 VAL A O 1
ATOM 749 N N . ILE A 1 90 ? -6.745 -5.003 9.311 1.00 97.25 90 ILE A N 1
ATOM 750 C CA . ILE A 1 90 ? -6.797 -6.376 9.827 1.00 97.25 90 ILE A CA 1
ATOM 751 C C . ILE A 1 90 ? -6.815 -7.434 8.728 1.00 97.25 90 ILE A C 1
ATOM 753 O O . ILE A 1 90 ? -6.482 -8.575 9.012 1.00 97.25 90 ILE A O 1
ATOM 757 N N . ASP A 1 91 ? -7.179 -7.060 7.503 1.00 98.06 91 ASP A N 1
ATOM 758 C CA . ASP A 1 91 ? -7.056 -7.892 6.306 1.00 98.06 91 ASP A CA 1
ATOM 759 C C . ASP A 1 91 ? -6.666 -6.991 5.135 1.00 98.06 91 ASP A C 1
ATOM 761 O O . ASP A 1 91 ? -7.224 -5.896 4.992 1.00 98.06 91 ASP A O 1
ATOM 765 N N . LEU A 1 92 ? -5.718 -7.445 4.322 1.00 98.19 92 LEU A N 1
ATOM 766 C CA . LEU A 1 92 ? -5.295 -6.787 3.093 1.00 98.19 92 LEU A CA 1
ATOM 767 C C . LEU A 1 92 ? -5.017 -7.845 2.028 1.00 98.19 92 LEU A C 1
ATOM 769 O O . LEU A 1 92 ? -4.207 -8.748 2.236 1.00 98.19 92 LEU A O 1
ATOM 773 N N . LYS A 1 93 ? -5.668 -7.705 0.876 1.00 97.75 93 LYS A N 1
ATOM 774 C CA . LYS A 1 93 ? -5.486 -8.559 -0.296 1.00 97.75 93 LYS A CA 1
ATOM 775 C C . LYS A 1 93 ? -5.184 -7.684 -1.498 1.00 97.75 93 LYS A C 1
ATOM 777 O O . LYS A 1 93 ? -5.908 -6.724 -1.753 1.00 97.75 93 LYS A O 1
ATOM 782 N N . ILE A 1 94 ? -4.103 -8.014 -2.197 1.00 97.62 94 ILE A N 1
ATOM 783 C CA . ILE A 1 94 ? -3.653 -7.308 -3.396 1.00 97.62 94 ILE A CA 1
ATOM 784 C C . ILE A 1 94 ? -3.779 -8.267 -4.582 1.00 97.62 94 ILE A C 1
ATOM 786 O O . ILE A 1 94 ? -3.142 -9.327 -4.656 1.00 97.62 94 ILE A O 1
ATOM 790 N N . GLU A 1 95 ? -4.649 -7.888 -5.501 1.00 95.69 95 GLU A N 1
ATOM 791 C CA . GLU A 1 95 ? -4.954 -8.577 -6.743 1.00 95.69 95 GLU A CA 1
ATOM 792 C C . GLU A 1 95 ? -4.624 -7.667 -7.929 1.00 95.69 95 GLU A C 1
ATOM 794 O O . GLU A 1 95 ? -4.173 -6.533 -7.760 1.00 95.69 95 GLU A O 1
ATOM 799 N N . GLU A 1 96 ? -4.777 -8.190 -9.139 1.00 95.50 96 GLU A N 1
ATOM 800 C CA . GLU A 1 96 ? -4.553 -7.400 -10.345 1.00 95.50 96 GLU A CA 1
ATOM 801 C C . GLU A 1 96 ? -5.576 -6.262 -10.426 1.00 95.50 96 GLU A C 1
ATOM 803 O O . GLU A 1 96 ? -6.781 -6.501 -10.351 1.00 95.50 96 GLU A O 1
ATOM 808 N N . GLY A 1 97 ? -5.088 -5.019 -10.492 1.00 96.25 97 GLY A N 1
ATOM 809 C CA . GLY A 1 97 ? -5.914 -3.811 -10.538 1.00 96.25 97 GLY A CA 1
ATOM 810 C C . GLY A 1 97 ? -6.781 -3.554 -9.302 1.00 96.25 97 GLY A C 1
ATOM 811 O O . GLY A 1 97 ? -7.587 -2.629 -9.320 1.00 96.25 97 GLY A O 1
ATOM 812 N N . LYS A 1 98 ? -6.664 -4.351 -8.230 1.00 97.62 98 LYS A N 1
ATOM 813 C CA . LYS A 1 98 ? -7.603 -4.297 -7.103 1.00 97.62 98 LYS A CA 1
ATOM 814 C C . LYS A 1 98 ? -6.950 -4.575 -5.758 1.00 97.62 98 LYS A C 1
ATOM 816 O O . LYS A 1 98 ? -6.187 -5.521 -5.581 1.00 97.62 98 LYS A O 1
ATOM 821 N N . ILE A 1 99 ? -7.330 -3.780 -4.765 1.00 98.38 99 ILE A N 1
ATOM 822 C CA . ILE A 1 99 ? -6.976 -3.966 -3.361 1.00 98.38 99 ILE A CA 1
ATOM 823 C C . ILE A 1 99 ? -8.264 -4.106 -2.558 1.00 98.38 99 ILE A C 1
ATOM 825 O O . ILE A 1 99 ? -9.106 -3.210 -2.560 1.00 98.38 99 ILE A O 1
ATOM 829 N N . GLN A 1 100 ? -8.393 -5.199 -1.813 1.00 98.31 100 GLN A N 1
ATOM 830 C CA . GLN A 1 100 ? -9.494 -5.410 -0.876 1.00 98.31 100 GLN A CA 1
ATOM 831 C C . GLN A 1 100 ? -8.964 -5.392 0.551 1.00 98.31 100 GLN A C 1
ATOM 833 O O . GLN A 1 100 ? -7.931 -5.995 0.851 1.00 98.31 100 GLN A O 1
ATOM 838 N N . ALA A 1 101 ? -9.665 -4.700 1.446 1.00 98.38 101 ALA A N 1
ATOM 839 C CA . ALA A 1 101 ? -9.208 -4.563 2.819 1.00 98.38 101 ALA A CA 1
ATOM 840 C C . ALA A 1 101 ? -10.341 -4.488 3.842 1.00 98.38 101 ALA A C 1
ATOM 842 O O . ALA A 1 101 ? -11.441 -3.994 3.580 1.00 98.38 101 ALA A O 1
ATOM 843 N N . LEU A 1 102 ? -10.016 -4.921 5.060 1.00 98.25 102 LEU A N 1
ATOM 844 C CA . LEU A 1 102 ? -10.839 -4.730 6.247 1.00 98.25 102 LEU A CA 1
ATOM 845 C C . LEU A 1 102 ? -10.098 -3.837 7.238 1.00 98.25 102 LEU A C 1
ATOM 847 O O . LEU A 1 102 ? -8.992 -4.154 7.680 1.00 98.25 102 LEU A O 1
ATOM 851 N N . VAL A 1 103 ? -10.728 -2.724 7.620 1.00 97.50 103 VAL A N 1
ATOM 852 C CA . VAL A 1 103 ? -10.134 -1.754 8.547 1.00 97.50 103 VAL A CA 1
ATOM 853 C C . VAL A 1 103 ? -10.990 -1.597 9.792 1.00 97.50 103 VAL A C 1
ATOM 855 O O . VAL A 1 103 ? -12.148 -1.180 9.740 1.00 97.50 103 VAL A O 1
ATOM 858 N N . MET A 1 104 ? -10.395 -1.877 10.944 1.00 96.12 104 MET A N 1
ATOM 859 C CA . MET A 1 104 ? -11.000 -1.616 12.237 1.00 96.12 104 MET A CA 1
ATOM 860 C C . MET A 1 104 ? -11.034 -0.116 12.520 1.00 96.12 104 MET A C 1
ATOM 862 O O . MET A 1 104 ? -10.048 0.607 12.405 1.00 96.12 104 MET A O 1
ATOM 866 N N . GLY A 1 105 ? -12.209 0.366 12.911 1.00 91.38 105 GLY A N 1
ATOM 867 C CA . GLY A 1 105 ? -12.395 1.742 13.344 1.00 91.38 105 GLY A CA 1
ATOM 868 C C . GLY A 1 105 ? -13.274 1.813 14.581 1.00 91.38 105 GLY A C 1
ATOM 869 O O . GLY A 1 105 ? -13.276 0.922 15.429 1.00 91.38 105 GLY A O 1
ATOM 870 N N . THR A 1 106 ? -14.049 2.886 14.699 1.00 87.88 106 THR A N 1
ATOM 871 C CA . THR A 1 106 ? -14.924 3.109 15.859 1.00 87.88 106 THR A CA 1
ATOM 872 C C . THR A 1 106 ? -16.085 2.111 15.929 1.00 87.88 106 THR A C 1
ATOM 874 O O . THR A 1 106 ? -16.435 1.670 17.024 1.00 87.88 106 THR A O 1
ATOM 877 N N . ALA A 1 107 ? -16.635 1.691 14.783 1.00 89.50 107 ALA A N 1
ATOM 878 C CA . ALA A 1 107 ? -17.734 0.725 14.686 1.00 89.50 107 ALA A CA 1
ATOM 879 C C . ALA A 1 107 ? -17.355 -0.672 15.213 1.00 89.50 107 ALA A C 1
ATOM 881 O O . ALA A 1 107 ? -16.184 -1.037 15.241 1.00 89.50 107 ALA A O 1
ATOM 882 N N . LYS A 1 108 ? -18.340 -1.470 15.653 1.00 90.06 108 LYS A N 1
ATOM 883 C CA . LYS A 1 108 ? -18.102 -2.826 16.200 1.00 90.06 108 LYS A CA 1
ATOM 884 C C . LYS A 1 108 ? -17.526 -3.806 15.170 1.00 90.06 108 LYS A C 1
ATOM 886 O O . LYS A 1 108 ? -16.777 -4.697 15.551 1.00 90.06 108 LYS A O 1
ATOM 891 N N . LYS A 1 109 ? -17.907 -3.653 13.901 1.00 93.38 109 LYS A N 1
ATOM 892 C CA . LYS A 1 109 ? -17.403 -4.431 12.762 1.00 93.38 109 LYS A CA 1
ATOM 893 C C . LYS A 1 109 ? -16.380 -3.591 11.976 1.00 93.38 109 LYS A C 1
ATOM 895 O O . LYS A 1 109 ? -16.495 -2.362 12.016 1.00 93.38 109 LYS A O 1
ATOM 900 N N . PRO A 1 110 ? -15.415 -4.219 11.282 1.00 96.44 110 PRO A N 1
ATOM 901 C CA . PRO A 1 110 ? -14.507 -3.519 10.384 1.00 96.44 110 PRO A CA 1
ATOM 902 C C . PRO A 1 110 ? -15.275 -2.870 9.233 1.00 96.44 110 PRO A C 1
ATOM 904 O O . PRO A 1 110 ? -16.317 -3.369 8.802 1.00 96.44 110 PRO A O 1
ATOM 907 N N . TYR A 1 111 ? -14.737 -1.766 8.728 1.00 96.81 111 TYR A N 1
ATOM 908 C CA . TYR A 1 111 ? -15.162 -1.195 7.459 1.00 96.81 111 TYR A CA 1
ATOM 909 C C . TYR A 1 111 ? -14.576 -2.026 6.319 1.00 96.81 111 TYR A C 1
ATOM 911 O O . TYR A 1 111 ? -13.401 -2.391 6.373 1.00 96.81 111 TYR A O 1
ATOM 919 N N . VAL A 1 112 ? -15.396 -2.295 5.305 1.00 97.12 112 VAL A N 1
ATOM 920 C CA . VAL A 1 112 ? -14.963 -2.912 4.047 1.00 97.12 112 VAL A CA 1
ATOM 921 C C . VAL A 1 112 ? -14.490 -1.811 3.108 1.00 97.12 112 VAL A C 1
ATOM 923 O O . VAL A 1 112 ? -15.131 -0.755 3.011 1.00 97.12 112 VAL A O 1
ATOM 926 N N . LEU A 1 113 ? -13.342 -2.048 2.481 1.00 96.88 113 LEU A N 1
ATOM 927 C CA . LEU A 1 113 ? -12.725 -1.158 1.514 1.00 96.88 113 LEU A CA 1
ATOM 928 C C . LEU A 1 113 ? -12.362 -1.917 0.247 1.00 96.88 113 LEU A C 1
ATOM 930 O O . LEU A 1 113 ? -11.847 -3.033 0.321 1.00 96.88 113 LEU A O 1
ATOM 934 N N . GLU A 1 114 ? -12.566 -1.248 -0.880 1.00 97.75 114 GLU A N 1
ATOM 935 C CA . GLU A 1 114 ? -12.034 -1.641 -2.179 1.00 97.75 114 GLU A CA 1
ATOM 936 C C . GLU A 1 114 ? -11.312 -0.434 -2.782 1.00 97.75 114 GLU A C 1
ATOM 938 O O . GLU A 1 114 ? -11.778 0.704 -2.665 1.00 97.75 114 GLU A O 1
ATOM 943 N N . ILE A 1 115 ? -10.134 -0.669 -3.349 1.00 97.44 115 ILE A N 1
ATOM 944 C CA . ILE A 1 115 ? -9.383 0.329 -4.105 1.00 97.44 115 ILE A CA 1
ATOM 945 C C . ILE A 1 115 ? -9.066 -0.294 -5.453 1.00 97.44 115 ILE A C 1
ATOM 947 O O . ILE A 1 115 ? -8.347 -1.292 -5.502 1.00 97.44 115 ILE A O 1
ATOM 951 N N . ASP A 1 116 ? -9.596 0.294 -6.514 1.00 97.44 116 ASP A N 1
ATOM 952 C CA . ASP A 1 116 ? -9.258 -0.094 -7.876 1.00 97.44 116 ASP A CA 1
ATOM 953 C C . ASP A 1 116 ? -8.106 0.790 -8.362 1.00 97.44 116 ASP A C 1
ATOM 955 O O . ASP A 1 116 ? -8.086 2.002 -8.125 1.00 97.44 116 ASP A O 1
ATOM 959 N N . ILE A 1 117 ? -7.123 0.158 -8.994 1.00 96.00 117 ILE A N 1
ATOM 960 C CA . ILE A 1 117 ? -5.972 0.803 -9.614 1.00 96.00 117 ILE A CA 1
ATOM 961 C C . ILE A 1 117 ? 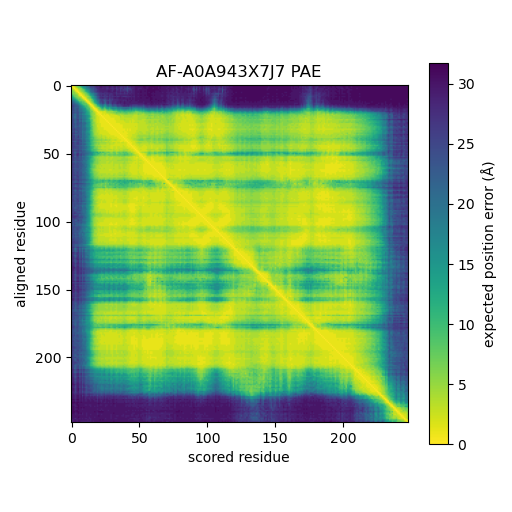-6.064 0.516 -11.101 1.00 96.00 117 ILE A C 1
ATOM 963 O O . ILE A 1 117 ? -6.037 -0.649 -11.502 1.00 96.00 117 ILE A O 1
ATOM 967 N N . ASP A 1 118 ? -6.161 1.566 -11.911 1.00 94.38 118 ASP A N 1
ATOM 968 C CA . ASP A 1 118 ? -6.186 1.394 -13.360 1.00 94.38 118 ASP A CA 1
ATOM 969 C C . ASP A 1 118 ? -4.895 0.681 -13.812 1.00 94.38 118 ASP A C 1
ATOM 971 O O . ASP A 1 118 ? -3.825 0.902 -13.228 1.00 94.38 118 ASP A O 1
ATOM 975 N N . PRO A 1 119 ? -4.952 -0.215 -14.811 1.00 90.44 119 PRO A N 1
ATOM 976 C CA . PRO A 1 119 ? -3.755 -0.857 -15.337 1.00 90.44 119 PRO A CA 1
ATOM 977 C C . PRO A 1 119 ? -2.873 0.173 -16.043 1.00 90.44 119 PRO A C 1
ATOM 979 O O . PRO A 1 119 ? -3.362 1.160 -16.597 1.00 90.44 119 PRO A O 1
ATOM 982 N N . ILE A 1 120 ? -1.561 -0.064 -16.054 1.00 88.50 120 ILE A N 1
ATOM 983 C CA . ILE A 1 120 ? -0.671 0.778 -16.853 1.00 88.50 120 ILE A CA 1
ATOM 984 C C . ILE A 1 120 ? -0.913 0.521 -18.344 1.00 88.50 120 ILE A C 1
ATOM 986 O O . ILE A 1 120 ? -1.162 -0.610 -18.769 1.00 88.50 120 ILE A O 1
ATOM 990 N N . ASP A 1 121 ? -0.796 1.567 -19.158 1.00 84.69 121 ASP A N 1
ATOM 991 C CA . ASP A 1 121 ? -0.748 1.401 -20.606 1.00 84.69 121 ASP A CA 1
ATOM 992 C C . ASP A 1 121 ? 0.420 0.479 -21.000 1.00 84.69 121 ASP A C 1
ATOM 994 O O . ASP A 1 121 ? 1.560 0.670 -20.572 1.00 84.69 121 ASP A O 1
ATOM 998 N N . GLN A 1 122 ? 0.148 -0.537 -21.822 1.00 77.62 122 GLN A N 1
ATOM 999 C CA . GLN A 1 122 ? 1.150 -1.554 -22.147 1.00 77.62 122 GLN A CA 1
ATOM 1000 C C . GLN A 1 122 ? 2.327 -0.996 -22.953 1.00 77.62 122 GLN A C 1
ATOM 1002 O O . GLN A 1 122 ? 3.447 -1.486 -22.804 1.00 77.62 122 GLN A O 1
ATOM 1007 N N . VAL A 1 123 ? 2.106 0.023 -23.789 1.00 79.38 123 VAL A N 1
ATOM 1008 C CA . VAL A 1 123 ? 3.185 0.664 -24.553 1.00 79.38 123 VAL A CA 1
ATOM 1009 C C . VAL A 1 123 ? 4.101 1.420 -23.594 1.00 79.38 123 VAL A C 1
ATOM 1011 O O . VAL A 1 123 ? 5.319 1.253 -23.655 1.00 79.38 123 VAL A O 1
ATOM 1014 N N . LYS A 1 124 ? 3.524 2.164 -22.644 1.00 80.19 124 LYS A N 1
ATOM 1015 C CA . LYS A 1 124 ? 4.280 2.849 -21.582 1.00 80.19 124 LYS A CA 1
ATOM 1016 C C . LYS A 1 124 ? 5.018 1.874 -20.676 1.00 80.19 124 LYS A C 1
ATOM 1018 O O . LYS A 1 124 ? 6.180 2.103 -20.356 1.00 80.19 124 LYS A O 1
ATOM 1023 N N . ALA A 1 125 ? 4.377 0.770 -20.297 1.00 77.56 125 ALA A N 1
ATOM 1024 C CA . ALA A 1 125 ? 5.015 -0.266 -19.500 1.00 77.56 125 ALA A CA 1
ATOM 1025 C C . ALA A 1 125 ? 6.280 -0.775 -20.196 1.00 77.56 125 ALA A C 1
ATOM 1027 O O . ALA A 1 125 ? 7.328 -0.850 -19.563 1.00 77.56 125 ALA A O 1
ATOM 1028 N N . VAL A 1 126 ? 6.208 -1.057 -21.501 1.00 73.69 126 VAL A N 1
ATOM 1029 C CA . VAL A 1 126 ? 7.359 -1.493 -22.307 1.00 73.69 126 VAL A CA 1
ATOM 1030 C C . VAL A 1 126 ? 8.434 -0.415 -22.409 1.00 73.69 126 VAL A C 1
ATOM 1032 O O . VAL A 1 126 ? 9.613 -0.741 -22.298 1.00 73.69 126 VAL A O 1
ATOM 1035 N N . ASP A 1 127 ? 8.062 0.850 -22.585 1.00 78.25 127 ASP A N 1
ATOM 1036 C CA . ASP A 1 127 ? 9.040 1.938 -22.651 1.00 78.25 127 ASP A CA 1
ATOM 1037 C C . ASP A 1 127 ? 9.778 2.125 -21.317 1.00 78.25 127 ASP A C 1
ATOM 1039 O O . ASP A 1 127 ? 11.006 2.093 -21.281 1.00 78.25 127 ASP A O 1
ATOM 1043 N N . ILE A 1 128 ? 9.056 2.199 -20.196 1.00 76.00 128 ILE A N 1
ATOM 1044 C CA . ILE A 1 128 ? 9.664 2.289 -18.859 1.00 76.00 128 ILE A CA 1
ATOM 1045 C C . ILE A 1 128 ? 10.554 1.065 -18.603 1.00 76.00 128 ILE A C 1
ATOM 1047 O O . ILE A 1 128 ? 11.678 1.204 -18.127 1.00 76.00 128 ILE A O 1
ATOM 1051 N N . SER A 1 129 ? 10.099 -0.126 -19.001 1.00 70.44 129 SER A N 1
ATOM 1052 C CA . SER A 1 129 ? 10.883 -1.366 -18.932 1.00 70.44 129 SER A CA 1
ATOM 1053 C C . SER A 1 129 ? 12.200 -1.277 -19.698 1.00 70.44 129 SER A C 1
ATOM 1055 O O . SER A 1 129 ? 13.246 -1.683 -19.195 1.00 70.44 129 SER A O 1
ATOM 1057 N N . TRP A 1 130 ? 12.156 -0.736 -20.914 1.00 70.75 130 TRP A N 1
ATOM 1058 C CA . TRP A 1 130 ? 13.322 -0.524 -21.762 1.00 70.75 130 TRP A CA 1
ATOM 1059 C C . TRP A 1 130 ? 14.273 0.527 -21.177 1.00 70.75 130 TRP A C 1
ATOM 1061 O O . TRP A 1 130 ? 15.492 0.364 -21.195 1.00 70.75 130 TRP A O 1
ATOM 1071 N N . GLN A 1 131 ? 13.745 1.609 -20.611 1.00 75.75 131 GLN A N 1
ATOM 1072 C CA . GLN A 1 131 ? 14.571 2.607 -19.933 1.00 75.75 131 GLN A CA 1
ATOM 1073 C C . GLN A 1 131 ? 15.245 2.022 -18.683 1.00 75.75 131 GLN A C 1
ATOM 1075 O O . GLN A 1 131 ? 16.428 2.276 -18.445 1.00 75.75 131 GLN A O 1
ATOM 1080 N N . CYS A 1 132 ? 14.535 1.166 -17.945 1.00 71.12 132 CYS A N 1
ATOM 1081 C CA . CYS A 1 132 ? 15.089 0.393 -16.843 1.00 71.12 132 CYS A CA 1
ATOM 1082 C C . CYS A 1 132 ? 16.159 -0.608 -17.314 1.00 71.12 132 CYS A C 1
ATOM 1084 O O . CYS A 1 132 ? 17.201 -0.695 -16.672 1.00 71.12 132 CYS A O 1
ATOM 1086 N N . SER A 1 133 ? 15.985 -1.319 -18.436 1.00 67.44 133 SER A N 1
ATOM 1087 C CA . SER A 1 133 ? 16.957 -2.324 -18.920 1.00 67.44 133 SER A CA 1
ATOM 1088 C C . SER A 1 133 ? 18.330 -1.746 -19.269 1.00 67.44 133 SER A C 1
ATOM 1090 O O . SER A 1 133 ? 19.351 -2.416 -19.114 1.00 67.44 133 SER A O 1
ATOM 1092 N N . LYS A 1 134 ? 18.378 -0.475 -19.684 1.00 69.94 134 LYS A N 1
ATOM 1093 C CA . LYS A 1 134 ? 19.637 0.250 -19.915 1.00 69.94 134 LYS A CA 1
ATOM 1094 C C . LYS A 1 134 ? 20.461 0.432 -18.639 1.00 69.94 134 LYS A C 1
ATOM 1096 O O . LYS A 1 134 ? 21.673 0.615 -18.723 1.00 69.94 134 LYS A O 1
ATOM 1101 N N . LYS A 1 135 ? 19.807 0.412 -17.475 1.00 69.00 135 LYS A N 1
ATOM 1102 C CA . LYS A 1 135 ? 20.395 0.740 -16.169 1.00 69.00 135 LYS A CA 1
ATOM 1103 C C . LYS A 1 135 ? 20.377 -0.423 -15.171 1.00 69.00 135 LYS A C 1
ATOM 1105 O O . LYS A 1 135 ? 21.162 -0.412 -14.231 1.00 69.00 135 LYS A O 1
ATOM 1110 N N . ILE A 1 136 ? 19.516 -1.420 -15.373 1.00 67.38 136 ILE A N 1
ATOM 1111 C CA . ILE A 1 136 ? 19.307 -2.568 -14.484 1.00 67.38 136 ILE A CA 1
ATOM 1112 C C . ILE A 1 136 ? 19.760 -3.838 -15.192 1.00 67.38 136 ILE A C 1
ATOM 1114 O O . ILE A 1 136 ? 19.345 -4.134 -16.310 1.00 67.38 136 ILE A O 1
ATOM 1118 N N . HIS A 1 137 ? 20.610 -4.616 -14.528 1.00 64.19 137 HIS A N 1
ATOM 1119 C CA . HIS A 1 137 ? 21.280 -5.748 -15.162 1.00 64.19 137 HIS A CA 1
ATOM 1120 C C . HIS A 1 137 ? 20.519 -7.078 -15.058 1.00 64.19 137 HIS A C 1
ATOM 1122 O O . HIS A 1 137 ? 20.849 -7.998 -15.806 1.00 64.19 137 HIS A O 1
ATOM 1128 N N . ASN A 1 138 ? 19.532 -7.199 -14.160 1.00 66.94 138 ASN A N 1
ATOM 1129 C CA . ASN A 1 138 ? 18.717 -8.405 -13.976 1.00 66.94 138 ASN A CA 1
ATOM 1130 C C . ASN A 1 138 ? 17.404 -8.124 -13.203 1.00 66.94 138 ASN A C 1
ATOM 1132 O O . ASN A 1 138 ? 17.212 -7.057 -12.620 1.00 66.94 138 ASN A O 1
ATOM 1136 N N . VAL A 1 139 ? 16.502 -9.114 -13.183 1.00 67.69 139 VAL A N 1
ATOM 1137 C CA . VAL A 1 139 ? 15.206 -9.067 -12.466 1.00 67.69 139 VAL A CA 1
ATOM 1138 C C . VAL A 1 139 ? 15.385 -8.892 -10.966 1.00 67.69 139 VAL A C 1
ATOM 1140 O O . VAL A 1 139 ? 14.570 -8.256 -10.308 1.00 67.69 139 VAL A O 1
ATOM 1143 N N . GLU A 1 140 ? 16.446 -9.473 -10.416 1.00 74.50 140 GLU A N 1
ATOM 1144 C CA . GLU A 1 140 ? 16.709 -9.447 -8.985 1.00 74.50 140 GLU A CA 1
ATOM 1145 C C . GLU A 1 140 ? 16.934 -8.010 -8.502 1.00 74.50 140 GLU A C 1
ATOM 1147 O O . GLU A 1 140 ? 16.329 -7.610 -7.512 1.00 74.50 140 GLU A O 1
ATOM 1152 N N . SER A 1 141 ? 17.695 -7.202 -9.243 1.00 76.69 141 SER A N 1
ATOM 1153 C CA . SER A 1 141 ? 17.886 -5.777 -8.961 1.00 76.69 141 SER A CA 1
ATOM 1154 C C . SER A 1 141 ? 16.585 -4.980 -9.099 1.00 76.69 141 SER A C 1
ATOM 1156 O O . SER A 1 141 ? 16.299 -4.138 -8.251 1.00 76.69 141 SER A O 1
ATOM 1158 N N . LEU A 1 142 ? 15.741 -5.291 -10.093 1.00 76.12 142 LEU A N 1
ATOM 1159 C CA . LEU A 1 142 ? 14.410 -4.681 -10.230 1.00 76.12 142 LEU A CA 1
ATOM 1160 C C . LEU A 1 142 ? 13.531 -4.976 -9.001 1.00 76.12 142 LEU A C 1
ATOM 1162 O O . LEU A 1 142 ? 12.947 -4.072 -8.405 1.00 76.12 142 LEU A O 1
ATOM 1166 N N . VAL A 1 143 ? 13.457 -6.244 -8.595 1.00 76.62 143 VAL A N 1
ATOM 1167 C CA . VAL A 1 143 ? 12.644 -6.689 -7.455 1.00 76.62 143 VAL A CA 1
ATOM 1168 C C . VAL A 1 143 ? 13.190 -6.126 -6.145 1.00 76.62 143 VAL A C 1
ATOM 1170 O O . VAL A 1 143 ? 12.419 -5.630 -5.331 1.00 76.62 143 VAL A O 1
ATOM 1173 N N . LYS A 1 144 ? 14.512 -6.108 -5.951 1.00 80.69 144 LYS A N 1
ATOM 1174 C CA . LYS A 1 144 ? 15.149 -5.503 -4.768 1.00 80.69 144 LYS A CA 1
ATOM 1175 C C . LYS A 1 144 ? 14.996 -3.983 -4.703 1.00 80.69 144 LYS A C 1
ATOM 1177 O O . LYS A 1 144 ? 15.206 -3.401 -3.639 1.00 80.69 144 LYS A O 1
ATOM 1182 N N . GLY A 1 145 ? 14.609 -3.352 -5.807 1.00 75.38 145 GLY A N 1
ATOM 1183 C CA . GLY A 1 145 ? 14.522 -1.905 -5.915 1.00 75.38 145 GLY A CA 1
ATOM 1184 C C . GLY A 1 145 ? 15.892 -1.228 -5.955 1.00 75.38 145 GLY A C 1
ATOM 1185 O O . GLY A 1 145 ? 16.069 -0.131 -5.434 1.00 75.38 145 GLY A O 1
ATOM 1186 N N . GLU A 1 146 ? 16.878 -1.901 -6.545 1.00 78.00 146 GLU A N 1
ATOM 1187 C CA . GLU A 1 146 ? 18.224 -1.379 -6.771 1.00 78.00 146 GLU A CA 1
ATOM 1188 C C . GLU A 1 146 ? 18.216 -0.493 -8.024 1.00 78.00 146 GLU A C 1
ATOM 1190 O O . GLU A 1 146 ? 18.637 -0.895 -9.110 1.00 78.00 146 GLU A O 1
ATOM 1195 N N . PHE A 1 147 ? 17.687 0.720 -7.873 1.00 74.00 147 PHE A N 1
ATOM 1196 C CA . PHE A 1 147 ? 17.591 1.708 -8.943 1.00 74.00 147 PHE A CA 1
ATOM 1197 C C . PHE A 1 147 ? 18.574 2.865 -8.716 1.00 74.00 147 PHE A C 1
ATOM 1199 O O . PHE A 1 147 ? 18.612 3.419 -7.616 1.00 74.00 147 PHE A O 1
ATOM 1206 N N . PRO A 1 148 ? 19.333 3.284 -9.745 1.00 70.81 148 PRO A N 1
ATOM 1207 C CA . PRO A 1 148 ? 19.903 4.625 -9.817 1.00 70.81 148 PRO A CA 1
ATOM 1208 C C . PRO A 1 148 ? 18.904 5.727 -9.435 1.00 70.81 148 PRO A C 1
ATOM 1210 O O . PRO A 1 148 ? 17.748 5.684 -9.855 1.00 70.81 148 PRO A O 1
ATOM 1213 N N . GLU A 1 149 ? 19.355 6.727 -8.669 1.00 71.69 149 GLU A N 1
ATOM 1214 C CA . GLU A 1 149 ? 18.508 7.838 -8.188 1.00 71.69 149 GLU A CA 1
ATOM 1215 C C . GLU A 1 149 ? 17.811 8.584 -9.334 1.00 71.69 149 GLU A C 1
ATOM 1217 O O . GLU A 1 149 ? 16.653 8.979 -9.224 1.00 71.69 149 GLU A O 1
ATOM 1222 N N . ASP A 1 150 ? 18.491 8.715 -10.472 1.00 73.31 150 ASP A N 1
ATOM 1223 C CA . ASP A 1 150 ? 17.981 9.392 -11.664 1.00 73.31 150 ASP A CA 1
ATOM 1224 C C . ASP A 1 150 ? 16.853 8.626 -12.383 1.00 73.31 150 ASP A C 1
ATOM 1226 O O . ASP A 1 150 ? 16.267 9.141 -13.332 1.00 73.31 150 ASP A O 1
ATOM 1230 N N . MET A 1 151 ? 16.523 7.403 -11.951 1.00 73.25 151 MET A N 1
ATOM 1231 C CA . MET A 1 151 ? 15.345 6.687 -12.436 1.00 73.25 151 MET A CA 1
ATOM 1232 C C . MET A 1 151 ? 14.079 7.001 -11.650 1.00 73.25 151 MET A C 1
ATOM 1234 O O . MET A 1 151 ? 13.009 6.703 -12.168 1.00 73.25 151 MET A O 1
ATOM 1238 N N . GLU A 1 152 ? 14.151 7.614 -10.460 1.00 77.81 152 GLU A N 1
ATOM 1239 C CA . GLU A 1 152 ? 12.952 7.940 -9.671 1.00 77.81 152 GLU A CA 1
ATOM 1240 C C . GLU A 1 152 ? 11.915 8.720 -10.501 1.00 77.81 152 GLU A C 1
ATOM 1242 O O . GLU A 1 152 ? 10.722 8.420 -10.444 1.00 77.81 152 GLU A O 1
ATOM 1247 N N . GLU A 1 153 ? 12.358 9.663 -11.338 1.00 78.06 153 GLU A N 1
ATOM 1248 C CA . GLU A 1 153 ? 11.479 10.457 -12.208 1.00 78.06 153 GLU A CA 1
ATOM 1249 C C . GLU A 1 153 ? 10.618 9.596 -13.146 1.00 78.06 153 GLU A C 1
ATOM 1251 O O . GLU A 1 153 ? 9.436 9.895 -13.335 1.00 78.06 153 GLU A O 1
ATOM 1256 N N . LEU A 1 154 ? 11.156 8.477 -13.648 1.00 77.56 154 LEU A N 1
ATOM 1257 C CA . LEU A 1 154 ? 10.436 7.556 -14.536 1.00 77.56 154 LEU A CA 1
ATOM 1258 C C . LEU A 1 154 ? 9.243 6.894 -13.842 1.00 77.56 154 LEU A C 1
ATOM 1260 O O . LEU A 1 154 ? 8.233 6.593 -14.481 1.00 77.56 154 LEU A O 1
ATOM 1264 N N . PHE A 1 155 ? 9.343 6.693 -12.527 1.00 81.88 155 PHE A N 1
ATOM 1265 C CA . PHE A 1 155 ? 8.279 6.101 -11.726 1.00 81.88 155 PHE A CA 1
ATOM 1266 C C . PHE A 1 155 ? 7.225 7.129 -11.299 1.00 81.88 155 PHE A C 1
ATOM 1268 O O . PHE A 1 155 ? 6.062 6.765 -11.149 1.00 81.88 155 PHE A O 1
ATOM 1275 N N . PHE A 1 156 ? 7.627 8.386 -11.092 1.00 84.38 156 PHE A N 1
ATOM 1276 C CA . PHE A 1 156 ? 6.839 9.435 -10.430 1.00 84.38 156 PHE A CA 1
ATOM 1277 C C . PHE A 1 156 ? 6.154 10.448 -11.360 1.00 84.38 156 PHE A C 1
ATOM 1279 O O . PHE A 1 156 ? 5.367 11.270 -10.870 1.00 84.38 156 PHE A O 1
ATOM 1286 N N . GLN A 1 157 ? 6.493 10.471 -12.647 1.00 81.69 157 GLN A N 1
ATOM 1287 C CA . GLN A 1 157 ? 5.842 11.324 -13.648 1.00 81.69 157 GLN A CA 1
ATOM 1288 C C . GLN A 1 157 ? 4.340 11.002 -13.799 1.00 81.69 157 GLN A C 1
ATOM 1290 O O . GLN A 1 157 ? 3.896 9.939 -13.374 1.00 81.69 157 GLN A O 1
ATOM 1295 N N . GLU A 1 158 ? 3.544 11.914 -14.380 1.00 74.94 158 GLU A N 1
ATOM 1296 C CA . GLU A 1 158 ? 2.073 11.752 -14.502 1.00 74.94 158 GLU A CA 1
ATOM 1297 C C . GLU A 1 158 ? 1.681 10.451 -15.224 1.00 74.94 158 GLU A C 1
ATOM 1299 O O . GLU A 1 158 ? 0.671 9.846 -14.886 1.00 74.94 158 GLU A O 1
ATOM 1304 N N . ASP A 1 159 ? 2.537 9.994 -16.138 1.00 74.75 159 ASP A N 1
ATOM 1305 C CA . ASP A 1 159 ? 2.399 8.764 -16.921 1.00 74.75 159 ASP A CA 1
ATOM 1306 C C . ASP A 1 159 ? 3.388 7.659 -16.494 1.00 74.75 159 ASP A C 1
ATOM 1308 O O . ASP A 1 159 ? 3.776 6.802 -17.291 1.00 74.75 159 ASP A O 1
ATOM 1312 N N . GLY A 1 160 ? 3.861 7.727 -15.249 1.00 84.44 160 GLY A N 1
ATOM 1313 C CA . GLY A 1 160 ? 4.882 6.842 -14.706 1.00 84.44 160 GLY A CA 1
ATOM 1314 C C . GLY A 1 160 ? 4.359 5.469 -14.290 1.00 84.44 160 GLY A C 1
ATOM 1315 O O . GLY A 1 160 ? 3.192 5.104 -14.452 1.00 84.44 160 GLY A O 1
ATOM 1316 N N . LEU A 1 161 ? 5.264 4.680 -13.712 1.00 86.62 161 LEU A N 1
ATOM 1317 C CA . LEU A 1 161 ? 4.922 3.345 -13.235 1.00 86.62 161 LEU A CA 1
ATOM 1318 C C . LEU A 1 161 ? 3.958 3.396 -12.041 1.00 86.62 161 LEU A C 1
ATOM 1320 O O . LEU A 1 161 ? 3.032 2.584 -11.965 1.00 86.62 161 LEU A O 1
ATOM 1324 N N . PHE A 1 162 ? 4.163 4.336 -11.111 1.00 91.25 162 PHE A N 1
ATOM 1325 C CA . PHE A 1 162 ? 3.243 4.528 -9.995 1.00 91.25 162 PHE A CA 1
ATOM 1326 C C . PHE A 1 162 ? 1.938 5.172 -10.480 1.00 91.25 162 PHE A C 1
ATOM 1328 O O . PHE A 1 162 ? 1.984 6.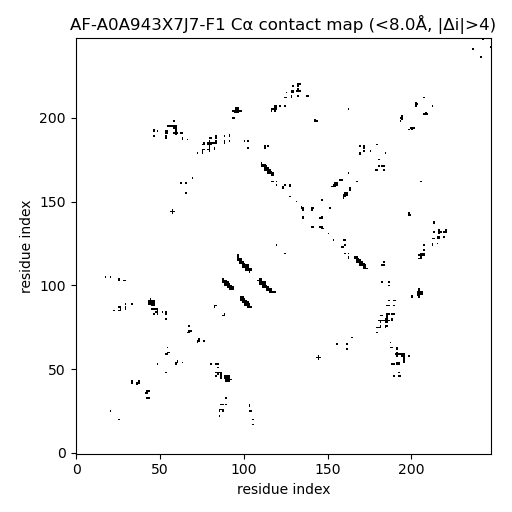079 -11.307 1.00 91.25 162 PHE A O 1
ATOM 1335 N N . PRO A 1 163 ? 0.778 4.738 -9.956 1.00 92.12 163 PRO A N 1
ATOM 1336 C CA . PRO A 1 163 ? -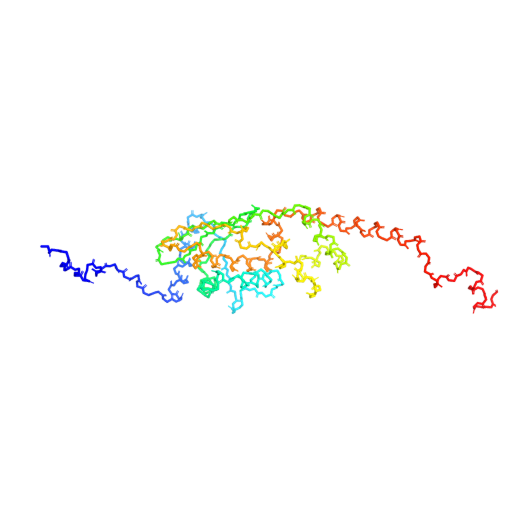0.503 5.280 -10.383 1.00 92.12 163 PRO A CA 1
ATOM 1337 C C . PRO A 1 163 ? -0.649 6.730 -9.925 1.00 92.12 163 PRO A C 1
ATOM 1339 O O . PRO A 1 163 ? -0.394 7.043 -8.760 1.00 92.12 163 PRO A O 1
ATOM 1342 N N . SER A 1 164 ? -1.096 7.591 -10.832 1.00 91.88 164 SER A N 1
ATOM 1343 C CA . SER A 1 164 ? -1.517 8.964 -10.567 1.00 91.88 164 SER A CA 1
ATOM 1344 C C . SER A 1 164 ? -2.833 9.004 -9.771 1.00 91.88 164 SER A C 1
ATOM 1346 O O . SER A 1 164 ? -3.589 8.035 -9.774 1.00 91.88 164 SER A O 1
ATOM 1348 N N . PRO A 1 165 ? -3.213 10.133 -9.139 1.00 90.25 165 PRO A N 1
ATOM 1349 C CA . PRO A 1 165 ? -4.470 10.231 -8.387 1.00 90.25 165 PRO A CA 1
ATOM 1350 C C . PRO A 1 165 ? -5.732 9.934 -9.205 1.00 90.25 165 PRO A C 1
ATOM 1352 O O . PRO A 1 165 ? -6.768 9.616 -8.625 1.00 90.25 165 PRO A O 1
ATOM 1355 N N . LYS A 1 166 ? -5.661 10.093 -10.534 1.00 91.38 166 LYS A N 1
ATOM 1356 C CA . LYS A 1 166 ? -6.765 9.829 -11.466 1.00 91.38 166 LYS A CA 1
ATOM 1357 C C . LYS A 1 166 ? -6.948 8.331 -11.729 1.00 91.38 166 LYS A C 1
ATOM 1359 O O . LYS A 1 166 ? -8.053 7.933 -12.068 1.00 91.38 166 LYS A O 1
ATOM 1364 N N . GLU A 1 167 ? -5.890 7.543 -11.547 1.00 93.25 167 GLU A N 1
ATOM 1365 C CA . GLU A 1 167 ? -5.861 6.085 -11.729 1.00 93.25 167 GLU A CA 1
ATOM 1366 C C . GLU A 1 167 ? -6.213 5.319 -10.443 1.00 93.25 167 GLU A C 1
ATOM 1368 O O . GLU A 1 167 ? -6.123 4.094 -10.414 1.00 93.25 167 GLU A O 1
ATOM 1373 N N . ILE A 1 168 ? -6.551 6.020 -9.354 1.00 93.94 168 ILE A N 1
ATOM 1374 C CA . ILE A 1 168 ? -6.824 5.410 -8.051 1.00 93.94 168 ILE A CA 1
ATOM 1375 C C . ILE A 1 168 ? -8.269 5.702 -7.644 1.00 93.94 168 ILE A C 1
ATOM 1377 O O . ILE A 1 168 ? -8.625 6.832 -7.292 1.00 93.94 168 ILE A O 1
ATOM 1381 N N . HIS A 1 169 ? -9.090 4.656 -7.618 1.00 94.75 169 HIS A N 1
ATOM 1382 C CA . HIS A 1 169 ? -10.521 4.746 -7.335 1.00 94.75 169 HIS A CA 1
ATOM 1383 C C . HIS A 1 169 ? -10.842 4.090 -5.997 1.00 94.75 169 HIS A C 1
ATOM 1385 O O . HIS A 1 169 ? -10.385 2.989 -5.706 1.00 94.75 169 HIS A O 1
ATOM 1391 N N . PHE A 1 170 ? -11.622 4.769 -5.153 1.00 92.69 170 PHE A N 1
ATOM 1392 C CA . PHE A 1 170 ? -11.851 4.342 -3.771 1.00 92.69 170 PHE A CA 1
ATOM 1393 C C . PHE A 1 170 ? -13.308 4.011 -3.493 1.00 92.69 170 PHE A C 1
ATOM 1395 O O . PHE A 1 170 ? -14.207 4.808 -3.768 1.00 92.69 170 PHE A O 1
ATOM 1402 N N . PHE A 1 171 ? -13.513 2.915 -2.775 1.00 94.38 171 PHE A N 1
ATOM 1403 C CA . PHE A 1 171 ? -14.756 2.599 -2.102 1.00 94.38 171 PHE A CA 1
ATOM 1404 C C . PHE A 1 171 ? -14.489 2.287 -0.626 1.00 94.38 171 PHE A C 1
ATOM 1406 O O . PHE A 1 171 ? -13.627 1.483 -0.270 1.00 94.38 171 PHE A O 1
ATOM 1413 N N . CYS A 1 172 ? -15.239 2.928 0.269 1.00 95.25 172 CYS A N 1
ATOM 1414 C CA . CYS A 1 172 ? -15.194 2.632 1.696 1.00 95.25 172 CYS A CA 1
ATOM 1415 C C . CYS A 1 172 ? -16.590 2.755 2.301 1.00 95.25 172 CYS A C 1
ATOM 1417 O O . CYS A 1 172 ? -17.225 3.799 2.197 1.00 95.25 172 CYS A O 1
ATOM 1419 N N . MET A 1 173 ? -17.031 1.730 3.032 1.00 93.94 173 MET A N 1
ATOM 1420 C CA . MET A 1 173 ? -18.339 1.722 3.708 1.00 93.94 173 MET A CA 1
ATOM 1421 C C . MET A 1 173 ? -18.423 2.631 4.953 1.00 93.94 173 MET A C 1
ATOM 1423 O O . MET A 1 173 ? -19.335 2.492 5.771 1.00 93.94 173 MET A O 1
ATOM 1427 N N . CYS A 1 174 ? -17.447 3.511 5.186 1.00 92.12 174 CYS A N 1
ATOM 1428 C CA . CYS A 1 174 ? -17.455 4.377 6.361 1.00 92.12 174 CYS A CA 1
ATOM 1429 C C . CYS A 1 174 ? -18.362 5.603 6.151 1.00 92.12 174 CYS A C 1
ATOM 1431 O O . CYS A 1 174 ? -18.516 6.054 5.022 1.00 92.12 174 CYS A O 1
ATOM 1433 N N . PRO A 1 175 ? -18.911 6.202 7.222 1.00 89.31 175 PRO A N 1
ATOM 1434 C CA . PRO A 1 175 ? -19.815 7.352 7.112 1.00 89.31 175 PRO A CA 1
ATOM 1435 C C . PRO A 1 175 ? -19.100 8.683 6.793 1.00 89.31 175 PRO A C 1
ATOM 1437 O O . PRO A 1 175 ? -19.693 9.746 6.949 1.00 89.31 175 PRO A O 1
ATOM 1440 N N . ASP A 1 176 ? -17.813 8.654 6.431 1.00 86.12 176 ASP A N 1
ATOM 1441 C CA . ASP A 1 176 ? -17.067 9.853 6.028 1.00 86.12 176 ASP A CA 1
ATOM 1442 C C . ASP A 1 176 ? -17.478 10.223 4.596 1.00 86.12 176 ASP A C 1
ATOM 1444 O O . ASP A 1 176 ? -17.415 9.381 3.705 1.00 86.12 176 ASP A O 1
ATOM 1448 N N . SER A 1 177 ? -17.897 11.469 4.371 1.00 78.19 177 SER A N 1
ATOM 1449 C CA . SER A 1 177 ? -18.301 11.955 3.045 1.00 78.19 177 SER A CA 1
ATOM 1450 C C . SER A 1 177 ? -17.113 12.275 2.130 1.00 78.19 177 SER A C 1
ATOM 1452 O O . SER A 1 177 ? -17.300 12.574 0.951 1.00 78.19 177 SER A O 1
ATOM 1454 N N . ALA A 1 178 ? -15.884 12.244 2.654 1.00 80.12 178 ALA A N 1
ATOM 1455 C CA . ALA A 1 178 ? -14.685 12.455 1.857 1.00 80.12 178 ALA A CA 1
ATOM 1456 C C . ALA A 1 178 ? -14.396 11.248 0.952 1.00 80.12 178 ALA A C 1
ATOM 1458 O O . ALA A 1 178 ? -14.335 10.118 1.434 1.00 80.12 178 ALA A O 1
ATOM 1459 N N . LYS A 1 179 ? -14.091 11.507 -0.330 1.00 77.06 179 LYS A N 1
ATOM 1460 C CA . LYS A 1 179 ? -13.609 10.478 -1.276 1.00 77.06 179 LYS A CA 1
ATOM 1461 C C . LYS A 1 179 ? -12.410 9.699 -0.711 1.00 77.06 179 LYS A C 1
ATOM 1463 O O . LYS A 1 179 ? -12.377 8.477 -0.760 1.00 77.06 179 LYS A O 1
ATOM 1468 N N . MET A 1 180 ? -11.456 10.420 -0.117 1.00 87.44 180 MET A N 1
ATOM 1469 C CA . MET A 1 180 ? -10.307 9.866 0.604 1.00 87.44 180 MET A CA 1
ATOM 1470 C C . MET A 1 180 ? -10.550 9.958 2.114 1.00 87.44 180 MET A C 1
ATOM 1472 O O . MET A 1 180 ? -10.309 10.993 2.744 1.00 87.44 180 MET A O 1
ATOM 1476 N N . CYS A 1 181 ? -11.022 8.874 2.724 1.00 93.19 181 CYS A N 1
ATOM 1477 C CA . CYS A 1 181 ? -11.151 8.800 4.176 1.00 93.19 181 CYS A CA 1
ATOM 1478 C C . CYS A 1 181 ? -9.846 8.296 4.823 1.00 93.19 181 CYS A C 1
ATOM 1480 O O . CYS A 1 181 ? -8.952 7.752 4.174 1.00 93.19 181 CYS A O 1
ATOM 1482 N N . LYS A 1 182 ? -9.731 8.419 6.150 1.00 93.06 182 LYS A N 1
ATOM 1483 C CA . LYS A 1 182 ? -8.565 7.898 6.895 1.00 93.06 182 LYS A CA 1
ATOM 1484 C C . LYS A 1 182 ? -8.361 6.383 6.744 1.00 93.06 182 LYS A C 1
ATOM 1486 O O . LYS A 1 182 ? -7.238 5.921 6.905 1.00 93.06 182 LYS A O 1
ATOM 1491 N N . HIS A 1 183 ? -9.422 5.614 6.483 1.00 95.69 183 HIS A N 1
ATOM 1492 C CA . HIS A 1 183 ? -9.314 4.166 6.289 1.00 95.69 183 HIS A CA 1
ATOM 1493 C C . HIS A 1 183 ? -8.684 3.855 4.930 1.00 95.69 183 HIS A C 1
ATOM 1495 O O . HIS A 1 183 ? -7.763 3.051 4.883 1.00 95.69 183 HIS A O 1
ATOM 1501 N N . VAL A 1 184 ? -9.094 4.560 3.868 1.00 96.12 184 VAL A N 1
ATOM 1502 C CA . VAL A 1 184 ? -8.471 4.453 2.538 1.00 96.12 184 VAL A CA 1
ATOM 1503 C C . VAL A 1 184 ? -6.990 4.813 2.628 1.00 96.12 184 VAL A C 1
ATOM 1505 O O . VAL A 1 184 ? -6.140 4.011 2.259 1.00 96.12 184 VAL A O 1
ATOM 1508 N N . ALA A 1 185 ? -6.661 5.957 3.238 1.00 95.81 185 ALA A N 1
ATOM 1509 C CA . ALA A 1 185 ? -5.268 6.354 3.448 1.00 95.81 185 ALA A CA 1
ATOM 1510 C C . ALA A 1 185 ? -4.474 5.307 4.258 1.00 95.81 185 ALA A C 1
ATOM 1512 O O . ALA A 1 185 ? -3.314 5.041 3.965 1.00 95.81 185 ALA A O 1
ATOM 1513 N N . SER A 1 186 ? -5.095 4.684 5.267 1.00 96.56 186 SER A N 1
ATOM 1514 C CA . SER A 1 186 ? -4.475 3.598 6.034 1.00 96.56 186 SER A CA 1
ATOM 1515 C C . SER A 1 186 ? -4.179 2.369 5.176 1.00 96.56 186 SER A C 1
ATOM 1517 O O . SER A 1 186 ? -3.136 1.755 5.372 1.00 96.56 186 SER A O 1
ATOM 1519 N N . VAL A 1 187 ? -5.080 2.001 4.262 1.00 97.75 187 VAL A N 1
ATOM 1520 C CA . VAL A 1 187 ? -4.892 0.868 3.343 1.00 97.75 187 VAL A CA 1
ATOM 1521 C C . VAL A 1 187 ? -3.784 1.171 2.343 1.00 97.75 187 VAL A C 1
ATOM 1523 O O . VAL A 1 187 ? -2.910 0.337 2.154 1.00 97.75 187 VAL A O 1
ATOM 1526 N N . LEU A 1 188 ? -3.742 2.378 1.779 1.00 97.00 188 LEU A N 1
ATOM 1527 C CA . LEU A 1 188 ? -2.679 2.774 0.853 1.00 97.00 188 LEU A CA 1
ATOM 1528 C C . LEU A 1 188 ? -1.289 2.742 1.508 1.00 97.00 188 LEU A C 1
ATOM 1530 O O . LEU A 1 188 ? -0.337 2.267 0.899 1.00 97.00 188 LEU A O 1
ATOM 1534 N N . TYR A 1 189 ? -1.160 3.164 2.768 1.00 97.12 189 TYR A N 1
ATOM 1535 C CA . TYR A 1 189 ? 0.092 2.976 3.511 1.00 97.12 189 TYR A CA 1
ATOM 1536 C C . TYR A 1 189 ? 0.398 1.498 3.798 1.00 97.12 189 TYR A C 1
ATOM 1538 O O . TYR A 1 189 ? 1.556 1.090 3.745 1.00 97.12 189 TYR A O 1
ATOM 1546 N N . ALA A 1 190 ? -0.626 0.692 4.081 1.00 97.62 190 ALA A N 1
ATOM 1547 C CA . ALA A 1 190 ? -0.472 -0.738 4.325 1.00 97.62 190 ALA A CA 1
ATOM 1548 C C . ALA A 1 190 ? -0.022 -1.503 3.068 1.00 97.62 190 ALA A C 1
ATOM 1550 O O . ALA A 1 190 ? 0.740 -2.459 3.188 1.00 97.62 190 ALA A O 1
ATOM 1551 N N . VAL A 1 191 ? -0.417 -1.043 1.874 1.00 97.88 191 VAL A N 1
ATOM 1552 C CA . VAL A 1 191 ? 0.147 -1.510 0.598 1.00 97.88 191 VAL A CA 1
ATOM 1553 C C . VAL A 1 191 ? 1.647 -1.250 0.572 1.00 97.88 191 VAL A C 1
ATOM 1555 O O . VAL A 1 191 ? 2.397 -2.189 0.349 1.00 97.88 191 VAL A O 1
ATOM 1558 N N . GLY A 1 192 ? 2.099 -0.035 0.901 1.00 96.69 192 GLY A N 1
ATOM 1559 C CA . GLY A 1 192 ? 3.531 0.281 0.976 1.00 96.69 192 GLY A CA 1
ATOM 1560 C C . GLY A 1 192 ? 4.307 -0.676 1.889 1.00 96.69 192 GLY A C 1
ATOM 1561 O O . GLY A 1 192 ? 5.342 -1.194 1.491 1.00 96.69 192 GLY A O 1
ATOM 1562 N N . ALA A 1 193 ? 3.764 -0.996 3.066 1.00 96.62 193 ALA A N 1
ATOM 1563 C CA . ALA A 1 193 ? 4.361 -1.997 3.953 1.00 96.62 193 ALA A CA 1
ATOM 1564 C C . ALA A 1 193 ? 4.397 -3.407 3.335 1.00 96.62 193 ALA A C 1
ATOM 1566 O O . ALA A 1 193 ? 5.360 -4.139 3.529 1.00 96.62 193 ALA A O 1
ATOM 1567 N N . LYS A 1 194 ? 3.371 -3.799 2.569 1.00 96.31 194 LYS A N 1
ATOM 1568 C CA . LYS A 1 194 ? 3.365 -5.091 1.869 1.00 96.31 194 LYS A CA 1
ATOM 1569 C C . LYS A 1 194 ? 4.322 -5.149 0.687 1.00 96.31 194 LYS A C 1
ATOM 1571 O O . LYS A 1 194 ? 4.843 -6.223 0.418 1.00 96.31 194 LYS A O 1
ATOM 1576 N N . LEU A 1 195 ? 4.587 -4.028 0.023 1.00 95.12 195 LEU A N 1
ATOM 1577 C CA . LEU A 1 195 ? 5.576 -3.966 -1.055 1.00 95.12 195 LEU A CA 1
ATOM 1578 C C . LEU A 1 195 ? 7.011 -4.150 -0.551 1.00 95.12 195 LEU A C 1
ATOM 1580 O O . LEU A 1 195 ? 7.866 -4.602 -1.306 1.00 95.12 195 LEU A O 1
ATOM 1584 N N . ASP A 1 196 ? 7.284 -3.844 0.717 1.00 92.94 196 ASP A N 1
ATOM 1585 C CA . ASP A 1 196 ? 8.566 -4.186 1.337 1.00 92.94 196 ASP A CA 1
ATOM 1586 C C . ASP A 1 196 ? 8.731 -5.694 1.557 1.00 92.94 196 ASP A C 1
ATOM 1588 O O . ASP A 1 196 ? 9.850 -6.214 1.482 1.00 92.94 196 ASP A O 1
ATOM 1592 N N . ASP A 1 197 ? 7.635 -6.395 1.848 1.00 92.00 197 ASP A N 1
ATOM 1593 C CA . ASP A 1 197 ? 7.631 -7.851 1.996 1.00 92.00 197 ASP A CA 1
ATOM 1594 C C . ASP A 1 197 ? 7.733 -8.530 0.622 1.00 92.00 197 ASP A C 1
ATOM 1596 O O . ASP A 1 197 ? 8.566 -9.416 0.429 1.00 92.00 197 ASP A O 1
ATOM 1600 N N . ASP A 1 198 ? 6.898 -8.094 -0.326 1.00 92.62 198 ASP A N 1
ATOM 1601 C CA . ASP A 1 198 ? 6.775 -8.658 -1.669 1.00 92.62 198 ASP A CA 1
ATOM 1602 C C . ASP A 1 198 ? 6.583 -7.554 -2.734 1.00 92.62 198 ASP A C 1
ATOM 1604 O O . ASP A 1 198 ? 5.459 -7.115 -3.008 1.00 92.62 198 ASP A O 1
ATOM 1608 N N . PRO A 1 199 ? 7.679 -7.116 -3.379 1.00 91.38 199 PRO A N 1
ATOM 1609 C CA . PRO A 1 199 ? 7.648 -6.142 -4.468 1.00 91.38 199 PRO A CA 1
ATOM 1610 C C . PRO A 1 199 ? 6.856 -6.585 -5.703 1.00 91.38 199 PRO A C 1
ATOM 1612 O O . PRO A 1 199 ? 6.378 -5.738 -6.459 1.00 91.38 199 PRO A O 1
ATOM 1615 N N . LEU A 1 200 ? 6.684 -7.896 -5.929 1.00 90.31 200 LEU A N 1
ATOM 1616 C CA . LEU A 1 200 ? 5.968 -8.413 -7.102 1.00 90.31 200 LEU A CA 1
ATOM 1617 C C . LEU A 1 200 ? 4.484 -8.030 -7.068 1.00 90.31 200 LEU A C 1
ATOM 1619 O O . LEU A 1 200 ? 3.849 -7.899 -8.117 1.00 90.31 200 LEU A O 1
ATOM 1623 N N . LEU A 1 201 ? 3.945 -7.773 -5.872 1.00 94.00 201 LEU A N 1
ATOM 1624 C CA . LEU A 1 201 ? 2.582 -7.281 -5.683 1.00 94.00 201 LEU A CA 1
ATOM 1625 C C . LEU A 1 201 ? 2.338 -5.947 -6.386 1.00 94.00 201 LEU A C 1
ATOM 1627 O O . LEU A 1 201 ? 1.220 -5.715 -6.833 1.00 94.00 201 LEU A O 1
ATOM 1631 N N . PHE A 1 202 ? 3.351 -5.088 -6.523 1.00 92.81 202 PHE A N 1
ATOM 1632 C CA . PHE A 1 202 ? 3.202 -3.823 -7.239 1.00 92.81 202 PHE A CA 1
ATOM 1633 C C . PHE A 1 202 ? 2.950 -4.052 -8.734 1.00 92.81 202 PHE A C 1
ATOM 1635 O O . PHE A 1 202 ? 2.014 -3.496 -9.305 1.00 92.81 202 PHE A O 1
ATOM 1642 N N . PHE A 1 203 ? 3.754 -4.911 -9.359 1.00 89.00 203 PHE A N 1
ATOM 1643 C CA . PHE A 1 203 ? 3.608 -5.241 -10.775 1.00 89.00 203 PHE A CA 1
ATOM 1644 C C . PHE A 1 203 ? 2.289 -5.957 -11.038 1.00 89.00 203 PHE A C 1
ATOM 1646 O O . PHE A 1 203 ? 1.570 -5.580 -11.959 1.00 89.00 203 PHE A O 1
ATOM 1653 N N . LYS A 1 204 ? 1.924 -6.913 -10.173 1.00 92.19 204 LYS A N 1
ATOM 1654 C CA . LYS A 1 204 ? 0.608 -7.556 -10.202 1.00 92.19 204 LYS A CA 1
ATOM 1655 C C . LYS A 1 204 ? -0.504 -6.510 -10.133 1.00 92.19 204 LYS A C 1
ATOM 1657 O O . LYS A 1 204 ? -1.387 -6.512 -10.978 1.00 92.19 204 LYS A O 1
ATOM 1662 N N . LEU A 1 205 ? -0.434 -5.591 -9.171 1.00 94.62 205 LEU A N 1
ATOM 1663 C CA . LEU A 1 205 ? -1.431 -4.538 -8.986 1.00 94.62 205 LEU A CA 1
ATOM 1664 C C . LEU A 1 205 ? -1.560 -3.634 -10.220 1.00 94.62 205 LEU A C 1
ATOM 1666 O O . LEU A 1 205 ? -2.672 -3.258 -10.565 1.00 94.62 205 LEU A O 1
ATOM 1670 N N . ARG A 1 206 ? -0.454 -3.323 -10.905 1.00 91.81 206 ARG A N 1
ATOM 1671 C CA . ARG A 1 206 ? -0.451 -2.501 -12.128 1.00 91.81 206 ARG A CA 1
ATOM 1672 C C . ARG A 1 206 ? -0.723 -3.278 -13.420 1.00 91.81 206 ARG A C 1
ATOM 1674 O O . ARG A 1 206 ? -0.738 -2.658 -14.480 1.00 91.81 206 ARG A O 1
ATOM 1681 N N . GLY A 1 207 ? -0.945 -4.592 -13.352 1.00 88.69 207 GLY A N 1
ATOM 1682 C CA . GLY A 1 207 ? -1.161 -5.432 -14.536 1.00 88.69 207 GLY A CA 1
ATOM 1683 C C . GLY A 1 207 ? 0.096 -5.597 -15.399 1.00 88.69 207 GLY A C 1
ATOM 1684 O O . GLY A 1 207 ? 0.012 -5.712 -16.619 1.00 88.69 207 GLY A O 1
ATOM 1685 N N . ILE A 1 208 ? 1.279 -5.558 -14.781 1.00 85.12 208 ILE A N 1
ATOM 1686 C CA . ILE A 1 208 ? 2.567 -5.675 -15.468 1.00 85.12 208 ILE A CA 1
ATOM 1687 C C . ILE A 1 208 ? 3.056 -7.118 -15.386 1.00 85.12 208 ILE A C 1
ATOM 1689 O O . ILE A 1 208 ? 3.351 -7.628 -14.303 1.00 85.12 208 ILE A O 1
ATOM 1693 N N . ASP A 1 209 ? 3.227 -7.751 -16.545 1.00 78.81 209 ASP A N 1
ATOM 1694 C CA . ASP A 1 209 ? 3.927 -9.029 -16.640 1.00 78.81 209 ASP A CA 1
ATOM 1695 C C . ASP A 1 209 ? 5.444 -8.810 -16.566 1.00 78.81 209 ASP A C 1
ATOM 1697 O O . ASP A 1 209 ? 6.094 -8.402 -17.533 1.00 78.81 209 ASP A O 1
ATOM 1701 N N . ILE A 1 210 ? 6.010 -9.104 -15.395 1.00 74.50 210 ILE A N 1
ATOM 1702 C CA . ILE A 1 210 ? 7.448 -8.994 -15.134 1.00 74.50 210 ILE A CA 1
ATOM 1703 C C . ILE A 1 210 ? 8.252 -9.890 -16.081 1.00 74.50 210 ILE A C 1
ATOM 1705 O O . ILE A 1 210 ? 9.339 -9.504 -16.498 1.00 74.50 210 ILE A O 1
ATOM 1709 N N . ASN A 1 211 ? 7.745 -11.066 -16.458 1.00 72.25 211 ASN A N 1
ATOM 1710 C CA . ASN A 1 211 ? 8.496 -11.958 -17.344 1.00 72.25 211 ASN A CA 1
ATOM 1711 C C . ASN A 1 211 ? 8.630 -11.339 -18.736 1.00 72.25 211 ASN A C 1
ATOM 1713 O O . ASN A 1 211 ? 9.723 -11.317 -19.298 1.00 72.25 211 ASN A O 1
ATOM 1717 N N . SER A 1 212 ? 7.544 -10.761 -19.254 1.00 70.56 212 SER A N 1
ATOM 1718 C CA . SER A 1 212 ? 7.555 -9.993 -20.504 1.00 70.56 212 SER A CA 1
ATOM 1719 C C . SER A 1 212 ? 8.488 -8.782 -20.423 1.00 70.56 212 SER A C 1
ATOM 1721 O O . SER A 1 212 ? 9.268 -8.536 -21.344 1.00 70.56 212 SER A O 1
ATOM 1723 N N . LEU A 1 213 ? 8.465 -8.060 -19.298 1.00 69.25 213 LEU A N 1
ATOM 1724 C CA . LEU A 1 213 ? 9.349 -6.922 -19.030 1.00 69.25 213 LEU A CA 1
ATOM 1725 C C . LEU A 1 213 ? 10.828 -7.323 -19.111 1.00 69.25 213 LEU A C 1
ATOM 1727 O O . LEU A 1 213 ? 11.627 -6.671 -19.783 1.00 69.25 213 LEU A O 1
ATOM 1731 N N . VAL A 1 214 ? 11.182 -8.427 -18.459 1.00 68.75 214 VAL A N 1
ATOM 1732 C CA . VAL A 1 214 ? 12.550 -8.945 -18.398 1.00 68.75 214 VAL A CA 1
ATOM 1733 C C . VAL A 1 214 ? 12.999 -9.49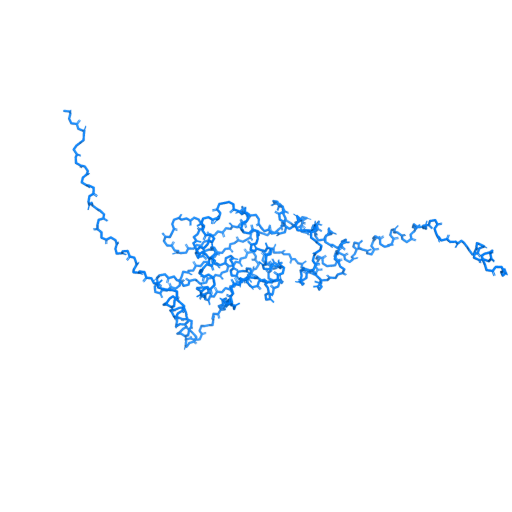6 -19.743 1.00 68.75 214 VAL A C 1
ATOM 1735 O O . VAL A 1 214 ? 14.117 -9.215 -20.167 1.00 68.75 214 VAL A O 1
ATOM 1738 N N . GLN A 1 215 ? 12.144 -10.249 -20.434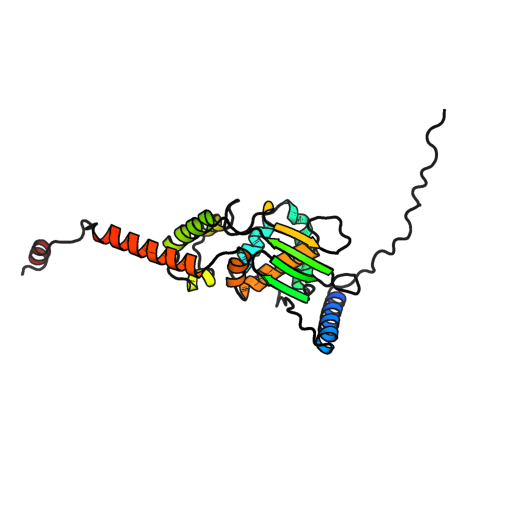 1.00 70.62 215 GLN A N 1
ATOM 1739 C CA . GLN A 1 215 ? 12.478 -10.804 -21.741 1.00 70.62 215 GLN A CA 1
ATOM 1740 C C . GLN A 1 215 ? 12.787 -9.682 -22.738 1.00 70.62 215 GLN A C 1
ATOM 1742 O O . GLN A 1 215 ? 13.851 -9.681 -23.349 1.00 70.62 215 GLN A O 1
ATOM 1747 N N . LYS A 1 216 ? 11.930 -8.655 -22.804 1.00 69.38 216 LYS A N 1
ATOM 1748 C CA . LYS A 1 216 ? 12.159 -7.481 -23.659 1.00 69.38 216 LYS A CA 1
ATOM 1749 C C . LYS A 1 216 ? 13.429 -6.723 -23.282 1.00 69.38 216 LYS A C 1
ATOM 1751 O O . LYS A 1 216 ? 14.141 -6.250 -24.162 1.00 69.38 216 LYS A O 1
ATOM 1756 N N . ALA A 1 217 ? 13.732 -6.619 -21.989 1.00 66.31 217 ALA A N 1
ATOM 1757 C CA . ALA A 1 217 ? 14.969 -6.019 -21.498 1.00 66.31 217 ALA A CA 1
ATOM 1758 C C . ALA A 1 217 ? 16.224 -6.796 -21.941 1.00 66.31 217 ALA A C 1
ATOM 1760 O O . ALA A 1 217 ? 17.246 -6.185 -22.258 1.00 66.31 217 ALA A O 1
ATOM 1761 N N . ILE A 1 218 ? 16.156 -8.129 -21.976 1.00 69.31 218 ILE A N 1
ATOM 1762 C CA . ILE A 1 218 ? 17.248 -8.992 -22.444 1.00 69.31 218 ILE A CA 1
ATOM 1763 C C . ILE A 1 218 ? 17.397 -8.894 -23.964 1.00 69.31 218 ILE A C 1
ATOM 1765 O O . ILE A 1 218 ? 18.508 -8.653 -24.436 1.00 69.31 218 ILE A O 1
ATOM 1769 N N . ASP A 1 219 ? 16.300 -9.018 -24.712 1.00 71.62 219 ASP A N 1
ATOM 1770 C CA . ASP A 1 219 ? 16.297 -8.966 -26.180 1.00 71.62 219 ASP A CA 1
ATOM 1771 C C . ASP A 1 219 ? 16.849 -7.623 -26.677 1.00 71.62 219 ASP A C 1
ATOM 1773 O O . ASP A 1 219 ? 17.791 -7.582 -27.464 1.00 71.62 219 ASP A O 1
ATOM 1777 N N . SER A 1 220 ? 16.374 -6.526 -26.083 1.00 67.69 220 SER A N 1
ATOM 1778 C CA . SER A 1 220 ? 16.916 -5.170 -26.230 1.00 67.69 220 SER A CA 1
ATOM 1779 C C . SER A 1 220 ? 18.436 -5.101 -26.113 1.00 67.69 220 SER A C 1
ATOM 1781 O O . SER A 1 220 ? 19.130 -4.452 -26.901 1.00 67.69 220 SER A O 1
ATOM 1783 N N . ARG A 1 221 ? 18.975 -5.730 -25.068 1.00 67.56 221 ARG A N 1
ATOM 1784 C CA . ARG A 1 221 ? 20.399 -5.676 -24.771 1.00 67.56 221 ARG A CA 1
ATOM 1785 C C . ARG A 1 221 ? 21.185 -6.526 -25.756 1.00 67.56 221 ARG A C 1
ATOM 1787 O O . ARG A 1 221 ? 22.255 -6.094 -26.170 1.00 67.56 221 ARG A O 1
ATOM 1794 N N . LEU A 1 222 ? 20.670 -7.697 -26.128 1.00 73.25 222 LEU A N 1
ATOM 1795 C CA . LEU A 1 222 ? 21.264 -8.539 -27.163 1.00 73.25 222 LEU A CA 1
ATOM 1796 C C . LEU A 1 222 ? 21.330 -7.787 -28.491 1.00 73.25 222 LEU A C 1
ATOM 1798 O O . LEU A 1 222 ? 22.406 -7.710 -29.073 1.00 73.25 222 LEU A O 1
ATOM 1802 N N . GLU A 1 223 ? 20.240 -7.148 -28.913 1.00 75.19 223 GLU A N 1
ATOM 1803 C CA . GLU A 1 223 ? 20.215 -6.312 -30.117 1.00 75.19 223 GLU A CA 1
ATOM 1804 C C . GLU A 1 223 ? 21.248 -5.181 -30.049 1.00 75.19 223 GLU A C 1
ATOM 1806 O O . GLU A 1 223 ? 22.018 -4.995 -30.987 1.00 75.19 223 GLU A O 1
ATOM 1811 N N . ASN A 1 224 ? 21.343 -4.471 -28.919 1.00 71.06 224 ASN A N 1
ATOM 1812 C CA . ASN A 1 224 ? 22.349 -3.420 -28.735 1.00 71.06 224 ASN A CA 1
ATOM 1813 C C . ASN A 1 224 ? 23.790 -3.957 -28.736 1.00 71.06 224 ASN A C 1
ATOM 1815 O O . ASN A 1 224 ? 24.687 -3.296 -29.258 1.00 71.06 224 ASN A O 1
ATOM 1819 N N . LEU A 1 225 ? 24.050 -5.123 -28.139 1.00 73.88 225 LEU A N 1
ATOM 1820 C CA . LEU A 1 225 ? 25.376 -5.748 -28.159 1.00 73.88 225 LEU A CA 1
ATOM 1821 C C . LEU A 1 225 ? 25.751 -6.191 -29.574 1.00 73.88 225 LEU A C 1
ATOM 1823 O O . LEU A 1 225 ? 26.882 -5.962 -29.988 1.00 73.88 225 LEU A O 1
ATOM 1827 N N . LEU A 1 226 ? 24.806 -6.768 -30.319 1.00 78.25 226 LEU A N 1
ATOM 1828 C CA . LEU A 1 226 ? 25.002 -7.173 -31.710 1.00 78.25 226 LEU A CA 1
ATOM 1829 C C . LEU A 1 226 ? 25.230 -5.958 -32.619 1.00 78.25 226 LEU A C 1
ATOM 1831 O O . LEU A 1 226 ? 26.190 -5.947 -33.381 1.00 78.25 226 LEU A O 1
ATOM 1835 N N . ALA A 1 227 ? 24.433 -4.896 -32.476 1.00 74.88 227 ALA A N 1
ATOM 1836 C CA . ALA A 1 227 ? 24.598 -3.658 -33.240 1.00 74.88 227 ALA A CA 1
ATOM 1837 C C . ALA A 1 227 ? 25.938 -2.954 -32.958 1.00 74.88 227 ALA A C 1
ATOM 1839 O O . ALA A 1 227 ? 26.490 -2.287 -33.829 1.00 74.88 227 ALA A O 1
ATOM 1840 N N . ASN A 1 228 ? 26.480 -3.103 -31.745 1.00 68.81 228 ASN A N 1
ATOM 1841 C CA . ASN A 1 228 ? 27.789 -2.557 -31.386 1.00 68.81 228 ASN A CA 1
ATOM 1842 C C . ASN A 1 228 ? 28.957 -3.509 -31.668 1.00 68.81 228 ASN A C 1
ATOM 1844 O O . ASN A 1 228 ? 30.096 -3.051 -31.679 1.00 68.81 228 ASN A O 1
ATOM 1848 N N . ALA A 1 229 ? 28.711 -4.798 -31.917 1.00 65.69 229 ALA A N 1
ATOM 1849 C CA . ALA A 1 229 ? 29.759 -5.755 -32.271 1.00 65.69 229 ALA A CA 1
ATOM 1850 C C . ALA A 1 229 ? 30.392 -5.441 -33.638 1.00 65.69 229 ALA A C 1
ATOM 1852 O O . ALA A 1 229 ? 31.564 -5.738 -33.852 1.00 65.69 229 ALA A O 1
ATOM 1853 N N . GLU A 1 230 ? 29.645 -4.791 -34.536 1.00 61.19 230 GLU A N 1
ATOM 1854 C CA . GLU A 1 230 ? 30.146 -4.314 -35.833 1.00 61.19 230 GLU A CA 1
ATOM 1855 C C . GLU A 1 230 ? 30.876 -2.958 -35.739 1.00 61.19 230 GLU A C 1
ATOM 1857 O O . GLU A 1 230 ? 31.575 -2.557 -36.670 1.00 61.19 230 GLU A O 1
ATOM 1862 N N . ASN A 1 231 ? 30.781 -2.260 -34.600 1.00 63.00 231 ASN A N 1
ATOM 1863 C CA . ASN A 1 231 ? 31.474 -0.995 -34.361 1.00 63.00 231 ASN A CA 1
ATOM 1864 C C . ASN A 1 231 ? 32.877 -1.250 -33.786 1.00 63.00 231 ASN A C 1
ATOM 1866 O O . ASN A 1 231 ? 33.093 -1.220 -32.572 1.00 63.00 231 ASN A O 1
ATOM 1870 N N . ILE A 1 232 ? 33.860 -1.469 -34.666 1.00 59.06 232 ILE A N 1
ATOM 1871 C CA . ILE A 1 232 ? 35.282 -1.519 -34.296 1.00 59.06 232 ILE A CA 1
ATOM 1872 C C . ILE A 1 232 ? 35.680 -0.147 -33.734 1.00 59.06 232 ILE A C 1
ATOM 1874 O O . ILE A 1 232 ? 35.788 0.841 -34.460 1.00 59.06 232 ILE A O 1
ATOM 1878 N N . THR A 1 233 ? 35.887 -0.059 -32.419 1.00 58.12 233 THR A N 1
ATOM 1879 C CA . THR A 1 233 ? 36.425 1.171 -31.821 1.00 58.12 233 THR A CA 1
ATOM 1880 C C . THR A 1 233 ? 37.863 1.405 -32.316 1.00 58.12 233 THR A C 1
ATOM 1882 O O . THR A 1 233 ? 38.589 0.428 -32.493 1.00 58.12 233 THR A O 1
ATOM 1885 N N . PRO A 1 234 ? 38.349 2.657 -32.442 1.00 55.19 234 PRO A N 1
ATOM 1886 C CA . PRO A 1 234 ? 39.710 2.965 -32.922 1.00 55.19 234 PRO A CA 1
ATOM 1887 C C . PRO A 1 234 ? 40.860 2.409 -32.059 1.00 55.19 234 PRO A C 1
ATOM 1889 O O . PRO A 1 234 ? 42.020 2.704 -32.314 1.00 55.19 234 PRO A O 1
ATOM 1892 N N . ARG A 1 235 ? 40.543 1.685 -30.979 1.00 56.56 235 ARG A N 1
ATOM 1893 C CA . ARG A 1 235 ? 41.488 1.051 -30.051 1.00 56.56 235 ARG A CA 1
ATOM 1894 C C . ARG A 1 235 ? 41.716 -0.433 -30.345 1.00 56.56 235 ARG A C 1
ATOM 1896 O O . ARG A 1 235 ? 42.417 -1.087 -29.578 1.00 56.56 235 ARG A O 1
ATOM 1903 N N . VAL A 1 236 ? 41.102 -0.972 -31.395 1.00 56.50 236 VAL A N 1
ATOM 1904 C CA . VAL A 1 236 ? 41.419 -2.313 -31.888 1.00 56.50 236 VAL A CA 1
ATOM 1905 C C . VAL A 1 236 ? 42.608 -2.169 -32.828 1.00 56.50 236 VAL A C 1
ATOM 1907 O O . VAL A 1 236 ? 42.451 -1.710 -33.954 1.00 56.50 236 VAL A O 1
ATOM 1910 N N . TYR A 1 237 ? 43.793 -2.493 -32.317 1.00 59.22 237 TYR A N 1
ATOM 1911 C CA . TYR A 1 237 ? 45.004 -2.636 -33.119 1.00 59.22 237 TYR A CA 1
ATOM 1912 C C . TYR A 1 237 ? 44.832 -3.824 -34.062 1.00 59.22 237 TYR A C 1
ATOM 1914 O O . TYR A 1 237 ? 44.319 -4.866 -33.638 1.00 59.22 237 TYR A O 1
ATOM 1922 N N . ASP A 1 238 ? 45.218 -3.667 -35.325 1.00 62.72 238 ASP A N 1
ATOM 1923 C CA . ASP A 1 238 ? 45.226 -4.801 -36.240 1.00 62.72 238 ASP A CA 1
ATOM 1924 C C . ASP A 1 238 ? 46.381 -5.772 -35.898 1.00 62.72 238 ASP A C 1
ATOM 1926 O O . ASP A 1 238 ? 47.272 -5.477 -35.094 1.00 62.72 238 ASP A O 1
ATOM 1930 N N . ASP A 1 239 ? 46.370 -6.979 -36.470 1.00 59.44 239 ASP A N 1
ATOM 1931 C CA . ASP A 1 239 ? 47.424 -7.974 -36.211 1.00 59.44 239 ASP A CA 1
ATOM 1932 C C . ASP A 1 239 ? 48.829 -7.490 -36.637 1.00 59.44 239 ASP A C 1
ATOM 1934 O O . ASP A 1 239 ? 49.835 -8.041 -36.173 1.00 59.44 239 ASP A O 1
ATOM 1938 N N . ALA A 1 240 ? 48.928 -6.488 -37.518 1.00 60.22 240 ALA A N 1
ATOM 1939 C CA . ALA A 1 240 ? 50.194 -5.881 -37.915 1.00 60.22 240 ALA A CA 1
ATOM 1940 C C . ALA A 1 240 ? 50.693 -4.887 -36.850 1.00 60.22 240 ALA A C 1
ATOM 1942 O O . ALA A 1 240 ? 51.871 -4.938 -36.489 1.00 60.22 240 ALA A O 1
ATOM 1943 N N . ASP A 1 241 ? 49.799 -4.093 -36.263 1.00 64.31 241 ASP A N 1
ATOM 1944 C CA . ASP A 1 241 ? 50.084 -3.166 -35.166 1.00 64.31 241 ASP A CA 1
ATOM 1945 C C . ASP A 1 241 ? 50.566 -3.900 -33.898 1.00 64.31 241 ASP A C 1
ATOM 1947 O O . ASP A 1 241 ? 51.442 -3.423 -33.174 1.00 64.31 241 ASP A O 1
ATOM 1951 N N . ILE A 1 242 ? 50.035 -5.100 -33.626 1.00 62.81 242 ILE A N 1
ATOM 1952 C CA . ILE A 1 242 ? 50.455 -5.925 -32.479 1.00 62.81 242 ILE A CA 1
ATOM 1953 C C . ILE A 1 242 ? 51.897 -6.425 -32.659 1.00 62.81 242 ILE A C 1
ATOM 1955 O O . ILE A 1 242 ? 52.677 -6.416 -31.704 1.00 62.81 242 ILE A O 1
ATOM 1959 N N . LYS A 1 243 ? 52.292 -6.833 -33.871 1.00 62.16 243 LYS A N 1
ATOM 1960 C CA . LYS A 1 243 ? 53.674 -7.273 -34.139 1.00 62.16 243 LYS A CA 1
ATOM 1961 C C . LYS A 1 243 ? 54.675 -6.135 -34.000 1.00 62.16 243 LYS A C 1
ATOM 1963 O O . LYS A 1 243 ? 55.760 -6.344 -33.461 1.00 62.16 243 LYS A O 1
ATOM 1968 N N . GLU A 1 244 ? 54.290 -4.931 -34.409 1.00 64.56 244 GLU A N 1
ATOM 1969 C CA . GLU A 1 244 ? 55.124 -3.737 -34.270 1.00 64.56 244 GLU A CA 1
ATOM 1970 C C . GLU A 1 244 ? 55.293 -3.322 -32.797 1.00 64.56 244 GLU A C 1
ATOM 1972 O O . GLU A 1 244 ? 56.391 -2.956 -32.372 1.00 64.56 244 GLU A O 1
ATOM 1977 N N . LEU A 1 245 ? 54.242 -3.473 -31.983 1.00 60.22 245 LEU A N 1
ATOM 1978 C CA . LEU A 1 245 ? 54.273 -3.159 -30.552 1.00 60.22 245 LEU A CA 1
ATOM 1979 C C . LEU A 1 245 ? 55.131 -4.143 -29.733 1.00 60.22 245 LEU A C 1
ATOM 1981 O O . LEU A 1 245 ? 55.755 -3.745 -28.748 1.00 60.22 245 LEU A O 1
ATOM 1985 N N . PHE A 1 246 ? 55.169 -5.419 -30.132 1.00 69.69 246 PHE A N 1
ATOM 1986 C CA . PHE A 1 246 ? 55.924 -6.474 -29.442 1.00 69.69 246 PHE A CA 1
ATOM 1987 C C . PHE A 1 246 ? 57.260 -6.844 -30.110 1.00 69.69 246 PHE A C 1
ATOM 1989 O O . PHE A 1 246 ? 57.968 -7.696 -29.575 1.00 69.69 246 PHE A O 1
ATOM 1996 N N . GLN A 1 247 ? 57.631 -6.193 -31.221 1.00 60.16 247 GLN A N 1
ATOM 1997 C CA . GLN A 1 247 ? 58.851 -6.463 -32.003 1.00 60.16 247 GLN A CA 1
ATOM 1998 C C . GLN A 1 247 ? 59.060 -7.961 -32.306 1.00 60.16 247 GLN A C 1
ATOM 2000 O O . GLN A 1 247 ? 60.159 -8.492 -32.121 1.00 60.16 247 GLN A O 1
ATOM 2005 N N . LEU A 1 248 ? 57.994 -8.643 -32.742 1.00 53.84 248 LEU A N 1
ATOM 2006 C CA . LEU A 1 248 ? 58.014 -10.049 -33.173 1.00 53.84 248 LEU A CA 1
ATOM 2007 C C . LEU A 1 248 ? 58.051 -10.184 -34.697 1.00 53.84 248 LEU A C 1
ATOM 2009 O O . LEU A 1 248 ? 57.290 -9.457 -35.374 1.00 53.84 248 LEU A O 1
#

Mean predicted aligned error: 10.78 Å

Solvent-accessible surface area (backbone atoms only — not comparable to full-atom values): 14186 Å² total; per-residue (Å²): 135,85,89,82,82,86,79,73,89,69,86,77,83,77,78,79,71,77,76,88,73,55,72,66,58,52,30,53,53,34,54,51,51,51,52,61,35,42,79,69,74,45,84,66,48,55,46,78,44,80,77,92,54,64,41,87,39,49,54,5,38,52,49,45,52,55,56,68,68,37,74,93,43,55,91,32,39,65,58,0,50,51,37,25,57,48,36,21,34,44,24,61,45,82,40,68,28,34,35,43,35,32,32,51,61,94,58,97,60,58,37,54,34,42,34,42,33,58,62,61,57,67,69,56,51,50,49,54,33,47,62,43,36,79,78,41,95,49,70,65,40,61,60,65,44,65,64,64,77,86,51,53,59,62,35,68,40,85,84,25,78,47,79,39,81,89,36,53,45,71,45,62,74,55,94,62,90,52,82,70,36,43,62,55,37,12,49,58,45,42,48,16,33,45,24,50,77,40,41,64,55,54,36,39,26,32,66,48,59,62,68,62,41,48,50,52,26,49,51,53,48,51,51,53,51,56,66,46,67,74,57,78,57,97,80,67,71,52,81,65,53,51,31,66,75,69,75,105

Radius of gyration: 26.49 Å; Cα contacts (8 Å, |Δi|>4): 330; chains: 1; bounding box: 104×62×61 Å

Sequence (248 aa):
MAYYDDYDYDYYSSFNKPKYQSVAERKNKAEEYVKKMADKGIIFNPVVISGNKIAEKWWGLMWCKNLERYSDYANRLPRGKSYCKNGNVIDLKIEEGKIQALVMGTAKKPYVLEIDIDPIDQVKAVDISWQCSKKIHNVESLVKGEFPEDMEELFFQEDGLFPSPKEIHFFCMCPDSAKMCKHVASVLYAVGAKLDDDPLLFFKLRGIDINSLVQKAIDSRLENLLANAENITPRVYDDADIKELFQL

Secondary structure (DSSP, 8-state):
--------TTTTTT--PPPP--HHHHHHHHHHHHHHHHTTT---------SS-S--SHHHHHHHHHHHT-GGGTTTHHHHHHHHHTT-EEEEEEETTEEEEEE--SSSSPEEEEEEEPPPPHHHHHHHHHHHHTT--SHHHHHHT---GGGHHHHHSTTSSSPPGGGEEEEE-SS--SSS-HHHHHHHHHHHHHHHH-THHHHHHHT--HHHHHHHHHHHHHHHHHHHHT---TT---HHHHHHHHT-

pLDDT: mean 81.35, std 16.66, range [24.97, 98.38]